Protein AF-A0A9N8MH12-F1 (afdb_monomer)

Mean predicted aligned error: 4.26 Å

InterPro domains:
  IPR001701 Glycoside hydrolase family 9 [PF00759] (3-186)
  IPR008928 Six-hairpin glycosidase superfamily [SSF48208] (3-185)
  IPR012341 Six-hairpin glycosidase-like superfamily [G3DSA:1.50.10.10] (1-191)

Nearest PDB structures (foldseek):
  6gdt-assembly3_E  TM=6.201E-01  e=1.324E-02  Vibrio cholerae O1 biovar El Tor str. N16961
  6gdt-assembly2_B-3  TM=6.213E-01  e=1.739E-02  Vibrio cholerae O1 biovar El Tor str. N16961
  6wq1-assembly3_C  TM=5.769E-01  e=1.892E+00  Homo sapiens
  8d0v-assembly2_B  TM=5.381E-01  e=5.632E+00  Homo sapiens

Radius of gyration: 18.8 Å; Cα contacts (8 Å, |Δi|>4): 277; chains: 1; bounding box: 52×43×50 Å

Structure (mmCIF, N/CA/C/O backbone):
data_AF-A0A9N8MH12-F1
#
_entry.id   AF-A0A9N8MH12-F1
#
loop_
_atom_site.group_PDB
_atom_site.id
_atom_site.type_symbol
_atom_site.label_atom_id
_atom_site.label_alt_id
_atom_site.label_comp_id
_atom_site.label_asym_id
_atom_site.label_entity_id
_atom_site.label_seq_id
_atom_site.pdbx_PDB_ins_code
_atom_site.Cartn_x
_atom_site.Cartn_y
_atom_site.Cartn_z
_atom_site.occupancy
_atom_site.B_iso_or_equiv
_atom_site.auth_seq_id
_atom_site.auth_comp_id
_atom_site.auth_asym_id
_atom_site.auth_atom_id
_atom_site.pdbx_PDB_model_num
ATOM 1 N N . ASP A 1 1 ? 25.457 -9.147 6.948 1.00 51.41 1 ASP A N 1
ATOM 2 C CA . ASP A 1 1 ? 24.097 -8.916 7.469 1.00 51.41 1 ASP A CA 1
ATOM 3 C C . ASP A 1 1 ? 23.397 -7.667 6.914 1.00 51.41 1 ASP A C 1
ATOM 5 O O . ASP A 1 1 ? 22.413 -7.233 7.496 1.00 51.41 1 ASP A O 1
ATOM 9 N N . ASP A 1 2 ? 23.780 -7.147 5.736 1.00 69.69 2 ASP A N 1
ATOM 10 C CA . ASP A 1 2 ? 23.282 -5.841 5.244 1.00 69.69 2 ASP A CA 1
ATOM 11 C C . ASP A 1 2 ? 22.141 -5.910 4.206 1.00 69.69 2 ASP A C 1
ATOM 13 O O . ASP A 1 2 ? 21.746 -4.887 3.653 1.00 69.69 2 ASP A O 1
ATOM 17 N N . SER A 1 3 ? 21.600 -7.093 3.894 1.00 81.50 3 SER A N 1
ATOM 18 C CA . SER A 1 3 ? 20.608 -7.230 2.809 1.00 81.50 3 SER A CA 1
ATOM 19 C C . SER A 1 3 ? 19.179 -6.845 3.214 1.00 81.50 3 SER A C 1
ATOM 21 O O . SER A 1 3 ? 18.425 -6.367 2.371 1.00 81.50 3 SER A O 1
ATOM 23 N N . TYR A 1 4 ? 18.811 -7.042 4.487 1.00 86.00 4 TYR A N 1
ATOM 24 C CA . TYR A 1 4 ? 17.469 -6.758 5.019 1.00 86.00 4 TYR A CA 1
ATOM 25 C C . TYR A 1 4 ? 17.526 -6.079 6.410 1.00 86.00 4 TYR A C 1
ATOM 27 O O . TYR A 1 4 ? 17.078 -6.662 7.400 1.00 86.00 4 TYR A O 1
ATOM 35 N N . PRO A 1 5 ? 18.093 -4.860 6.523 1.00 87.12 5 PRO A N 1
ATOM 36 C CA . PRO A 1 5 ? 18.153 -4.114 7.787 1.00 87.12 5 PRO A CA 1
ATOM 37 C C . PRO A 1 5 ? 16.777 -3.697 8.353 1.00 87.12 5 PRO A C 1
ATOM 39 O O . PRO A 1 5 ? 15.997 -3.009 7.708 1.00 87.12 5 PRO A O 1
ATOM 42 N N . SER A 1 6 ? 16.489 -4.021 9.612 1.00 88.62 6 SER A N 1
ATOM 43 C CA . SER A 1 6 ? 15.242 -3.588 10.266 1.00 88.62 6 SER A CA 1
ATOM 44 C C . SER A 1 6 ? 15.322 -2.130 10.733 1.00 88.62 6 SER A C 1
ATOM 46 O O . SER A 1 6 ? 16.250 -1.787 11.465 1.00 88.62 6 SER A O 1
ATOM 48 N N . SER A 1 7 ? 14.333 -1.293 10.394 1.00 86.31 7 SER A N 1
ATOM 49 C CA . SER A 1 7 ? 14.282 0.105 10.874 1.00 86.31 7 SER A CA 1
ATOM 50 C C . SER A 1 7 ? 13.553 0.279 12.213 1.00 86.31 7 SER A C 1
ATOM 52 O O . SER A 1 7 ? 13.982 1.066 13.054 1.00 86.31 7 SER A O 1
ATOM 54 N N . ASP A 1 8 ? 12.477 -0.475 12.441 1.00 90.56 8 ASP A N 1
ATOM 55 C CA . ASP A 1 8 ? 11.686 -0.494 13.683 1.00 90.56 8 ASP A CA 1
ATOM 56 C C . ASP A 1 8 ? 10.998 -1.863 13.830 1.00 90.56 8 ASP A C 1
ATOM 58 O O . ASP A 1 8 ? 10.922 -2.621 12.869 1.00 90.56 8 ASP A O 1
ATOM 62 N N . TRP A 1 9 ? 10.505 -2.222 15.012 1.00 93.00 9 TRP A N 1
ATOM 63 C CA . TRP A 1 9 ? 9.748 -3.464 15.235 1.00 93.00 9 TRP A CA 1
ATOM 64 C C . TRP A 1 9 ? 8.255 -3.220 15.486 1.00 93.00 9 TRP A C 1
ATOM 66 O O . TRP A 1 9 ? 7.445 -4.137 15.323 1.00 93.00 9 TRP A O 1
ATOM 76 N N . ARG A 1 10 ? 7.872 -2.000 15.882 1.00 95.06 10 ARG A N 1
ATOM 77 C CA . ARG A 1 10 ? 6.511 -1.688 16.349 1.00 95.06 10 ARG A CA 1
ATOM 78 C C . ARG A 1 10 ? 5.456 -1.887 15.270 1.00 95.06 10 ARG A C 1
ATOM 80 O O . ARG A 1 10 ? 4.398 -2.454 15.539 1.00 95.06 10 ARG A O 1
ATOM 87 N N . ASP A 1 11 ? 5.757 -1.500 14.033 1.00 94.88 11 ASP A N 1
ATOM 88 C CA . ASP A 1 11 ? 4.854 -1.697 12.900 1.00 94.88 11 ASP A CA 1
ATOM 89 C C . ASP A 1 11 ? 4.652 -3.184 12.573 1.00 94.88 11 ASP A C 1
ATOM 91 O O . ASP A 1 11 ? 3.551 -3.573 12.188 1.00 94.88 11 ASP A O 1
ATOM 95 N N . LYS A 1 12 ? 5.655 -4.044 12.806 1.00 95.50 12 LYS A N 1
ATOM 96 C CA . LYS A 1 12 ? 5.514 -5.502 12.648 1.00 95.50 12 LYS A CA 1
ATOM 97 C C . LYS A 1 12 ? 4.584 -6.088 13.702 1.00 95.50 12 LYS A C 1
ATOM 99 O O . LYS A 1 12 ? 3.741 -6.918 13.361 1.00 95.50 12 LYS A O 1
ATOM 104 N N . LEU A 1 13 ? 4.700 -5.644 14.956 1.00 96.75 13 LEU A N 1
ATOM 105 C CA . LEU A 1 13 ? 3.811 -6.103 16.024 1.00 96.75 13 LEU A CA 1
ATOM 106 C C . LEU A 1 13 ? 2.365 -5.650 15.777 1.00 96.75 13 LEU A C 1
ATOM 108 O O . LEU A 1 13 ? 1.448 -6.467 15.854 1.00 96.75 13 LEU A O 1
ATOM 112 N N . ALA A 1 14 ? 2.162 -4.384 15.406 1.00 97.56 14 ALA A N 1
ATOM 113 C CA . ALA A 1 14 ? 0.845 -3.860 15.048 1.00 97.56 14 ALA A CA 1
ATOM 114 C C . ALA A 1 14 ? 0.254 -4.568 13.813 1.00 97.56 14 ALA A C 1
ATOM 116 O O . ALA A 1 14 ? -0.928 -4.907 13.804 1.00 97.56 14 ALA A O 1
ATOM 117 N N . TYR A 1 15 ? 1.069 -4.856 12.794 1.00 97.88 15 TYR A N 1
ATOM 118 C CA . TYR A 1 15 ? 0.650 -5.605 11.607 1.00 97.88 15 TYR A CA 1
ATOM 119 C C . TYR A 1 15 ? 0.226 -7.042 11.939 1.00 97.88 15 TYR A C 1
ATOM 121 O O . TYR A 1 15 ? -0.836 -7.486 11.501 1.00 97.88 15 TYR A O 1
ATOM 129 N N . ALA A 1 16 ? 1.012 -7.759 12.749 1.00 98.12 16 ALA A N 1
ATOM 130 C CA . ALA A 1 16 ? 0.666 -9.105 13.201 1.00 98.12 16 ALA A CA 1
ATOM 131 C C . ALA A 1 16 ? -0.624 -9.107 14.039 1.00 98.12 16 ALA A C 1
ATOM 133 O O . ALA A 1 16 ? -1.507 -9.934 13.811 1.00 98.12 16 ALA A O 1
ATOM 134 N N . GLY A 1 17 ? -0.770 -8.141 14.951 1.00 98.44 17 GLY A N 1
ATOM 135 C CA . GLY A 1 17 ? -1.991 -7.949 15.732 1.00 98.44 17 GLY A CA 1
ATOM 136 C C . GLY A 1 17 ? -3.215 -7.665 14.858 1.00 98.44 17 GLY A C 1
ATOM 137 O O . GLY A 1 17 ? -4.268 -8.270 15.056 1.00 98.44 17 GLY A O 1
ATOM 138 N N . ALA A 1 18 ? -3.080 -6.817 13.833 1.00 98.62 18 ALA A N 1
ATOM 139 C CA . ALA A 1 18 ? -4.168 -6.506 12.906 1.00 98.62 18 ALA A CA 1
ATOM 140 C C . ALA A 1 18 ? -4.593 -7.728 12.079 1.00 98.62 18 ALA A C 1
ATOM 142 O O . ALA A 1 18 ? -5.790 -7.969 11.925 1.00 98.62 18 ALA A O 1
ATOM 143 N N . MET A 1 19 ? -3.635 -8.536 11.612 1.00 98.62 19 MET A N 1
ATOM 144 C CA . MET A 1 19 ? -3.916 -9.812 10.943 1.00 98.62 19 MET A CA 1
ATOM 145 C C . MET A 1 19 ? -4.663 -10.787 11.858 1.00 98.62 19 MET A C 1
ATOM 147 O O . MET A 1 19 ? -5.664 -11.368 11.443 1.00 98.62 19 MET A O 1
ATOM 151 N N . LEU A 1 20 ? -4.211 -10.949 13.106 1.00 98.62 20 LEU A N 1
ATOM 152 C CA . LEU A 1 20 ? -4.877 -11.826 14.073 1.00 98.62 20 LEU A CA 1
ATOM 153 C C . LEU A 1 20 ? -6.276 -11.315 14.420 1.00 98.62 20 LEU A C 1
ATOM 155 O O . LEU A 1 20 ? -7.217 -12.096 14.405 1.00 98.62 20 LEU A O 1
ATOM 159 N N . THR A 1 21 ? -6.431 -10.011 14.650 1.00 98.75 21 THR A N 1
ATOM 160 C CA . THR A 1 21 ? -7.731 -9.379 14.918 1.00 98.75 21 THR A CA 1
ATOM 161 C C . THR A 1 21 ? -8.711 -9.632 13.773 1.00 98.75 21 THR A C 1
ATOM 163 O O . THR A 1 21 ? -9.848 -10.034 14.014 1.00 98.75 21 THR A O 1
ATOM 166 N N . LEU A 1 22 ? -8.266 -9.456 12.522 1.00 98.62 22 LEU A N 1
ATOM 167 C CA . LEU A 1 22 ? -9.067 -9.758 11.336 1.00 98.62 22 LEU A CA 1
ATOM 168 C C . LEU A 1 22 ? -9.424 -11.248 11.249 1.00 98.62 22 LEU A C 1
ATOM 170 O O . LEU A 1 22 ? -10.556 -11.583 10.910 1.00 98.62 22 LEU A O 1
ATOM 174 N N . ALA A 1 23 ? -8.485 -12.142 11.554 1.00 98.62 23 ALA A N 1
ATOM 175 C CA . ALA A 1 23 ? -8.690 -13.580 11.423 1.00 98.62 23 ALA A CA 1
ATOM 176 C C . ALA A 1 23 ? -9.592 -14.173 12.518 1.00 98.62 23 ALA A C 1
ATOM 178 O O . ALA A 1 23 ? -10.376 -15.075 12.229 1.00 98.62 23 ALA A O 1
ATOM 179 N N . THR A 1 24 ? -9.474 -13.706 13.764 1.00 98.31 24 THR A N 1
ATOM 180 C CA . THR A 1 24 ? -10.091 -14.368 14.926 1.00 98.31 24 THR A CA 1
ATOM 181 C C . THR A 1 24 ? -11.301 -13.638 15.490 1.00 98.31 24 THR A C 1
ATOM 183 O O . THR A 1 24 ? -12.144 -14.281 16.111 1.00 98.31 24 THR A O 1
ATOM 186 N N . GLY A 1 25 ? -11.390 -12.315 15.326 1.00 98.12 25 GLY A N 1
ATOM 187 C CA . GLY A 1 25 ? -12.406 -11.516 16.012 1.00 98.12 25 GLY A CA 1
ATOM 188 C C . GLY A 1 25 ? -12.257 -11.505 17.543 1.00 98.12 25 GLY A C 1
ATOM 189 O O . GLY A 1 25 ? -13.226 -11.230 18.248 1.00 98.12 25 GLY A O 1
ATOM 190 N N . ASP A 1 26 ? -11.074 -11.832 18.079 1.00 98.44 26 ASP A N 1
ATOM 191 C CA . ASP A 1 26 ? -10.807 -11.864 19.523 1.00 98.44 26 ASP A CA 1
ATOM 192 C C . ASP A 1 26 ? -10.628 -10.443 20.089 1.00 98.44 26 ASP A C 1
ATOM 194 O O . ASP A 1 26 ? -9.748 -9.689 19.668 1.00 98.44 26 ASP A O 1
ATOM 198 N N . GLY A 1 27 ? -11.448 -10.076 21.080 1.00 98.31 27 GLY A N 1
ATOM 199 C CA . GLY A 1 27 ? -11.434 -8.742 21.687 1.00 98.31 27 GLY A CA 1
ATOM 200 C C . GLY A 1 27 ? -10.190 -8.415 22.519 1.00 98.31 27 GLY A C 1
ATOM 201 O O . GLY A 1 27 ? -9.804 -7.248 22.603 1.00 98.31 27 GLY A O 1
ATOM 202 N N . VAL A 1 28 ? -9.524 -9.410 23.110 1.00 98.25 28 VAL A N 1
ATOM 203 C CA . VAL A 1 28 ? -8.252 -9.211 23.823 1.00 98.25 28 VAL A CA 1
ATOM 204 C C . VAL A 1 28 ? -7.154 -8.878 22.818 1.00 98.25 28 VAL A C 1
ATOM 206 O O . VAL A 1 28 ? -6.425 -7.901 23.007 1.00 98.25 28 VAL A O 1
ATOM 209 N N . VAL A 1 29 ? -7.085 -9.635 21.720 1.00 98.38 29 VAL A N 1
ATOM 210 C CA . VAL A 1 29 ? -6.133 -9.384 20.626 1.00 98.38 29 VAL A CA 1
ATOM 211 C C . VAL A 1 29 ? -6.400 -8.028 19.973 1.00 98.38 29 VAL A C 1
ATOM 213 O O . VAL A 1 29 ? -5.462 -7.263 19.738 1.00 98.38 29 VAL A O 1
ATOM 216 N N . ALA A 1 30 ? -7.669 -7.686 19.741 1.00 98.50 30 ALA A N 1
ATOM 217 C CA . ALA A 1 30 ? -8.063 -6.392 19.195 1.00 98.50 30 ALA A CA 1
ATOM 218 C C . ALA A 1 30 ? -7.593 -5.234 20.089 1.00 98.50 30 ALA A C 1
ATOM 220 O O . ALA A 1 30 ? -6.954 -4.300 19.607 1.00 98.50 30 ALA A O 1
ATOM 221 N N . ASN A 1 31 ? -7.828 -5.318 21.403 1.00 98.31 31 ASN A N 1
ATOM 222 C CA . ASN A 1 31 ? -7.408 -4.286 22.353 1.00 98.31 31 ASN A CA 1
ATOM 223 C C . ASN A 1 31 ? -5.886 -4.102 22.388 1.00 98.31 31 ASN A C 1
ATOM 225 O O . ASN A 1 31 ? -5.405 -2.969 22.377 1.00 98.31 31 ASN A O 1
ATOM 229 N N . GLN A 1 32 ? -5.121 -5.197 22.383 1.00 97.75 32 GLN A N 1
ATOM 230 C CA . GLN A 1 32 ? -3.659 -5.131 22.297 1.00 97.75 32 GLN A CA 1
ATOM 231 C C . GLN A 1 32 ? -3.209 -4.499 20.977 1.00 97.75 32 GLN A C 1
ATOM 233 O O . GLN A 1 32 ? -2.336 -3.636 20.965 1.00 97.75 32 GLN A O 1
ATOM 238 N N . THR A 1 33 ? -3.847 -4.873 19.868 1.00 98.31 33 THR A N 1
ATOM 239 C CA . THR A 1 33 ? -3.553 -4.318 18.543 1.00 98.31 33 THR A CA 1
ATOM 240 C C . THR A 1 33 ? -3.793 -2.812 18.496 1.00 98.31 33 THR A C 1
ATOM 242 O O . THR A 1 33 ? -2.969 -2.089 17.942 1.00 98.31 33 THR A O 1
ATOM 245 N N . LEU A 1 34 ? -4.869 -2.311 19.112 1.00 98.00 34 LEU A N 1
ATOM 246 C CA . LEU A 1 34 ? -5.156 -0.875 19.175 1.00 98.00 34 LEU A CA 1
ATOM 247 C C . LEU A 1 34 ? -4.106 -0.091 19.973 1.00 98.00 34 LEU A C 1
ATOM 249 O O . LEU A 1 34 ? -3.794 1.037 19.597 1.00 98.00 34 LEU A O 1
ATOM 253 N N . GLN A 1 35 ? -3.532 -0.680 21.029 1.00 96.56 35 GLN A N 1
ATOM 254 C CA . GLN A 1 35 ? -2.411 -0.072 21.757 1.00 96.56 35 GLN A CA 1
ATOM 255 C C . GLN A 1 35 ? -1.187 0.063 20.844 1.00 96.56 35 GLN A C 1
ATOM 257 O O . GLN A 1 35 ? -0.651 1.154 20.691 1.00 96.56 35 GLN A O 1
ATOM 262 N N . GLN A 1 36 ? -0.820 -1.012 20.139 1.00 96.56 36 GLN A N 1
ATOM 263 C CA . GLN A 1 36 ? 0.312 -0.978 19.206 1.00 96.56 36 GLN A CA 1
ATOM 264 C C . GLN A 1 36 ? 0.070 -0.028 18.027 1.00 96.56 36 GLN A C 1
ATOM 266 O O . GLN A 1 36 ? 0.983 0.657 17.579 1.00 96.56 36 GLN A O 1
ATOM 271 N N . TYR A 1 37 ? -1.169 0.048 17.535 1.00 97.00 37 TYR A N 1
ATOM 272 C CA . TYR A 1 37 ? -1.559 0.980 16.480 1.00 97.00 37 TYR A CA 1
ATOM 273 C C . TYR A 1 37 ? -1.407 2.444 16.914 1.00 97.00 37 TYR A C 1
ATOM 275 O O . TYR A 1 37 ? -0.981 3.285 16.122 1.00 97.00 37 TYR A O 1
ATOM 283 N N . ALA A 1 38 ? -1.730 2.756 18.173 1.00 95.25 38 ALA A N 1
ATOM 284 C CA . ALA A 1 38 ? -1.535 4.091 18.732 1.00 95.25 38 ALA A CA 1
ATOM 285 C C . ALA A 1 38 ? -0.044 4.464 18.845 1.00 95.25 38 ALA A C 1
ATOM 287 O O . ALA A 1 38 ? 0.304 5.630 18.655 1.00 95.25 38 ALA A O 1
ATOM 288 N N . ASP A 1 39 ? 0.829 3.480 19.070 1.00 93.19 39 ASP A N 1
ATOM 289 C CA . ASP A 1 39 ? 2.268 3.686 19.269 1.00 93.19 39 ASP A CA 1
ATOM 290 C C . ASP A 1 39 ? 3.054 3.959 17.967 1.00 93.19 39 ASP A C 1
ATOM 292 O O . ASP A 1 39 ? 4.184 4.447 18.024 1.00 93.19 39 ASP A O 1
ATOM 296 N N . ILE A 1 40 ? 2.479 3.697 16.782 1.00 92.44 40 ILE A N 1
ATOM 297 C CA . ILE A 1 40 ? 3.179 3.794 15.478 1.00 92.44 40 ILE A CA 1
ATOM 298 C C . ILE A 1 40 ? 2.896 5.072 14.665 1.00 92.44 40 ILE A C 1
ATOM 300 O O . ILE A 1 40 ? 3.198 5.121 13.473 1.00 92.44 40 ILE A O 1
ATOM 304 N N . SER A 1 41 ? 2.360 6.128 15.291 1.00 90.69 41 SER A N 1
ATOM 305 C CA . SER A 1 41 ? 2.176 7.466 14.683 1.00 90.69 41 SER A CA 1
ATOM 306 C C . SER A 1 41 ? 1.507 7.455 13.295 1.00 90.69 41 SER A C 1
ATOM 308 O O . SER A 1 41 ? 2.018 8.011 12.324 1.00 90.69 41 SER A O 1
ATOM 310 N N . MET A 1 42 ? 0.344 6.805 13.196 1.00 94.69 42 MET A N 1
ATOM 311 C CA . MET A 1 42 ? -0.462 6.775 11.970 1.00 94.69 42 MET A CA 1
ATOM 312 C C . MET A 1 42 ? -1.218 8.098 11.732 1.00 94.69 42 MET A C 1
ATOM 314 O O . MET A 1 42 ? -1.716 8.682 12.702 1.00 94.69 42 MET A O 1
ATOM 318 N N . PRO A 1 43 ? -1.386 8.533 10.466 1.00 93.75 43 PRO A N 1
ATOM 319 C CA . PRO A 1 43 ? -0.920 7.876 9.241 1.00 93.75 43 PRO A CA 1
ATOM 320 C C . PRO A 1 43 ? 0.548 8.185 8.909 1.00 93.75 43 PRO A C 1
ATOM 322 O O . PRO A 1 43 ? 0.987 9.331 8.971 1.00 93.75 43 PRO A O 1
ATOM 325 N N . GLN A 1 44 ? 1.294 7.177 8.448 1.00 92.12 44 GLN A N 1
ATOM 326 C CA . GLN A 1 44 ? 2.662 7.364 7.950 1.00 92.12 44 GLN A CA 1
ATOM 327 C C . GLN A 1 44 ? 2.670 7.709 6.452 1.00 92.12 44 GLN A C 1
ATOM 329 O O . GLN A 1 44 ? 2.945 6.869 5.591 1.00 92.12 44 GLN A O 1
ATOM 334 N N . ILE A 1 45 ? 2.306 8.952 6.128 1.00 92.31 45 ILE A N 1
ATOM 335 C CA . ILE A 1 45 ? 2.211 9.444 4.744 1.00 92.31 45 ILE A CA 1
ATOM 336 C C . ILE A 1 45 ? 3.568 9.322 4.034 1.00 92.31 45 ILE A C 1
ATOM 338 O O . ILE A 1 45 ? 4.599 9.735 4.556 1.00 92.31 45 ILE A O 1
ATOM 342 N N . GLY A 1 46 ? 3.561 8.776 2.814 1.00 90.19 46 GLY A N 1
ATOM 343 C CA . GLY A 1 46 ? 4.759 8.645 1.980 1.00 90.19 46 GLY A CA 1
ATOM 344 C C . GLY A 1 46 ? 5.614 7.405 2.260 1.00 90.19 46 GLY A C 1
ATOM 345 O O . GLY A 1 46 ? 6.493 7.102 1.454 1.00 90.19 46 GLY A O 1
ATOM 346 N N . THR A 1 47 ? 5.334 6.644 3.322 1.00 93.31 47 THR A N 1
ATOM 347 C CA . THR A 1 47 ? 5.995 5.357 3.583 1.00 93.31 47 THR A CA 1
ATOM 348 C C . THR A 1 47 ? 5.700 4.364 2.457 1.00 93.31 47 THR A C 1
ATOM 350 O O . THR A 1 47 ? 4.543 4.178 2.073 1.00 93.31 47 THR A O 1
ATOM 353 N N . ALA A 1 48 ? 6.737 3.715 1.923 1.00 94.56 48 ALA A N 1
ATOM 354 C CA . ALA A 1 48 ? 6.583 2.613 0.980 1.00 94.56 48 ALA A CA 1
ATOM 355 C C . ALA A 1 48 ? 6.251 1.330 1.749 1.00 94.56 48 ALA A C 1
ATOM 357 O O . ALA A 1 48 ? 7.040 0.903 2.588 1.00 94.56 48 ALA A O 1
ATOM 358 N N . LEU A 1 49 ? 5.121 0.686 1.442 1.00 95.31 49 LEU A N 1
ATOM 359 C CA . LEU A 1 49 ? 4.874 -0.674 1.923 1.00 95.31 49 LEU A CA 1
ATOM 360 C C . LEU A 1 49 ? 5.934 -1.600 1.318 1.00 95.31 49 LEU A C 1
ATOM 362 O O . LEU A 1 49 ? 6.021 -1.711 0.093 1.00 95.31 49 LEU A O 1
ATOM 366 N N . ASN A 1 50 ? 6.738 -2.245 2.158 1.00 93.38 50 ASN A N 1
ATOM 367 C CA . ASN A 1 50 ? 7.801 -3.151 1.729 1.00 93.38 50 ASN A CA 1
ATOM 368 C C . ASN A 1 50 ? 8.088 -4.217 2.809 1.00 93.38 50 ASN A C 1
ATOM 370 O O . ASN A 1 50 ? 7.252 -4.494 3.670 1.00 93.38 50 ASN A O 1
ATOM 374 N N . TRP A 1 51 ? 9.237 -4.890 2.717 1.00 92.06 51 TRP A N 1
ATOM 375 C CA . TRP A 1 51 ? 9.615 -5.952 3.652 1.00 92.06 51 TRP A CA 1
ATOM 376 C C . TRP A 1 51 ? 9.851 -5.432 5.077 1.00 92.06 51 TRP A C 1
ATOM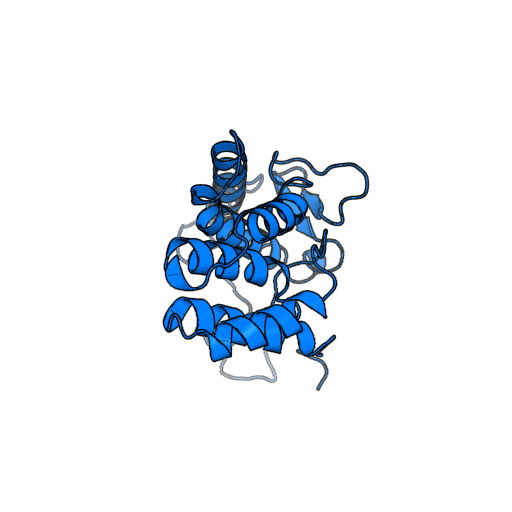 378 O O . TRP A 1 51 ? 9.500 -6.138 6.027 1.00 92.06 51 TRP A O 1
ATOM 388 N N . ASP A 1 52 ? 10.376 -4.211 5.202 1.00 92.25 52 ASP A N 1
ATOM 389 C CA . ASP A 1 52 ? 10.649 -3.523 6.458 1.00 92.25 52 ASP A CA 1
ATOM 390 C C . ASP A 1 52 ? 9.408 -2.760 6.933 1.00 92.25 52 ASP A C 1
ATOM 392 O O . ASP A 1 52 ? 8.853 -3.107 7.959 1.00 92.25 52 ASP A O 1
ATOM 396 N N . ALA A 1 53 ? 8.887 -1.788 6.190 1.00 93.69 53 ALA A N 1
ATOM 397 C CA . ALA A 1 53 ? 7.776 -0.955 6.647 1.00 93.69 53 ALA A CA 1
ATOM 398 C C . ALA A 1 53 ? 6.397 -1.535 6.279 1.00 93.69 53 ALA A C 1
ATOM 400 O O . ALA A 1 53 ? 6.072 -1.713 5.101 1.00 93.69 53 ALA A O 1
ATOM 401 N N . ARG A 1 54 ? 5.549 -1.775 7.290 1.00 95.06 54 ARG A N 1
ATOM 402 C CA . ARG A 1 54 ? 4.196 -2.359 7.153 1.00 95.06 54 ARG A CA 1
ATOM 403 C C . ARG A 1 54 ? 3.049 -1.374 7.345 1.00 95.06 54 ARG A C 1
ATOM 405 O O . ARG A 1 54 ? 1.912 -1.719 7.026 1.00 95.06 54 ARG A O 1
ATOM 412 N N . ALA A 1 55 ? 3.338 -0.161 7.819 1.00 92.88 55 ALA A N 1
ATOM 413 C CA . ALA A 1 55 ? 2.342 0.832 8.230 1.00 92.88 55 ALA A CA 1
ATOM 414 C C . ALA A 1 55 ? 1.151 1.013 7.257 1.00 92.88 55 ALA A C 1
ATOM 416 O O . ALA A 1 55 ? 0.015 0.954 7.733 1.00 92.88 55 ALA A O 1
ATOM 417 N N . PRO A 1 56 ? 1.340 1.119 5.919 1.00 94.44 56 PRO A N 1
ATOM 418 C CA . PRO A 1 56 ? 0.219 1.316 4.990 1.00 94.44 56 PRO A CA 1
ATOM 419 C C . PRO A 1 56 ? -0.822 0.187 4.972 1.00 94.44 56 PRO A C 1
ATOM 421 O O . PRO A 1 56 ? -1.969 0.412 4.599 1.00 94.44 56 PRO A O 1
ATOM 424 N N . ALA A 1 57 ? -0.443 -1.035 5.359 1.00 97.50 57 ALA A N 1
ATOM 425 C CA . ALA A 1 57 ? -1.353 -2.178 5.364 1.00 97.50 57 ALA A CA 1
ATOM 426 C C . ALA A 1 57 ? -2.182 -2.278 6.656 1.00 97.50 57 ALA A C 1
ATOM 428 O O . ALA A 1 57 ? -3.258 -2.871 6.652 1.00 97.50 57 ALA A O 1
ATOM 429 N N . ILE A 1 58 ? -1.701 -1.711 7.767 1.00 98.25 58 ILE A N 1
ATOM 430 C CA . ILE A 1 58 ? -2.276 -1.943 9.100 1.00 98.25 58 ILE A CA 1
ATOM 431 C C . ILE A 1 58 ? -3.675 -1.330 9.207 1.00 98.25 58 ILE A C 1
ATOM 433 O O . ILE A 1 58 ? -4.610 -1.999 9.647 1.00 98.25 58 ILE A O 1
ATOM 437 N N . SER A 1 59 ? -3.850 -0.089 8.745 1.00 98.06 59 SER A N 1
ATOM 438 C CA . SER A 1 59 ? -5.158 0.574 8.732 1.00 98.06 59 SER A CA 1
ATOM 439 C C . SER A 1 59 ? -6.152 -0.132 7.800 1.00 98.06 59 SER A C 1
ATOM 441 O O . SER A 1 59 ? -7.325 -0.249 8.138 1.00 98.06 59 SER A O 1
ATOM 443 N N . VAL A 1 60 ? -5.700 -0.709 6.682 1.00 98.44 60 VAL A N 1
ATOM 444 C CA . VAL A 1 60 ? -6.565 -1.499 5.783 1.00 98.44 60 VAL A CA 1
ATOM 445 C C . VAL A 1 60 ? -7.044 -2.791 6.439 1.00 98.44 60 VAL A C 1
ATOM 447 O O . VAL A 1 60 ? -8.210 -3.162 6.310 1.00 98.44 60 VAL A O 1
ATOM 450 N N . LEU A 1 61 ? -6.169 -3.485 7.166 1.00 98.69 61 LEU A N 1
ATOM 451 C CA . LEU A 1 61 ? -6.538 -4.688 7.917 1.00 98.69 61 LEU A CA 1
ATOM 452 C C . LEU A 1 61 ? -7.533 -4.373 9.034 1.00 98.69 61 LEU A C 1
ATOM 454 O O . LEU A 1 61 ? -8.512 -5.095 9.202 1.00 98.69 61 LEU A O 1
ATOM 458 N N . LEU A 1 62 ? -7.324 -3.275 9.759 1.00 98.62 62 LEU A N 1
ATOM 459 C CA . LEU A 1 62 ? -8.229 -2.857 10.827 1.00 98.62 62 LEU A CA 1
ATOM 460 C C . LEU A 1 62 ? -9.574 -2.342 10.297 1.00 98.62 62 LEU A C 1
ATOM 462 O O . LEU A 1 62 ? -10.600 -2.589 10.927 1.00 98.62 62 LEU A O 1
ATOM 466 N N . ALA A 1 63 ? -9.606 -1.708 9.120 1.00 98.50 63 ALA A N 1
ATOM 467 C CA . ALA A 1 63 ? -10.855 -1.374 8.436 1.00 98.50 63 ALA A CA 1
ATOM 468 C C . ALA A 1 63 ? -11.643 -2.641 8.051 1.00 98.50 63 ALA A C 1
ATOM 470 O O . ALA A 1 63 ? -12.838 -2.729 8.334 1.00 98.50 63 ALA A O 1
ATOM 471 N N . GLN A 1 64 ? -10.969 -3.653 7.488 1.00 98.62 64 GLN A N 1
ATOM 472 C CA . GLN A 1 64 ? -11.581 -4.957 7.208 1.00 98.62 64 GLN A CA 1
ATOM 473 C C . GLN A 1 64 ? -12.102 -5.620 8.489 1.00 98.62 64 GLN A C 1
ATOM 475 O O . GLN A 1 64 ? -13.236 -6.091 8.513 1.00 98.62 64 GLN A O 1
ATOM 480 N N . ALA A 1 65 ? -11.311 -5.613 9.566 1.00 98.69 65 ALA A N 1
ATOM 481 C CA . ALA A 1 65 ? -11.698 -6.215 10.838 1.00 98.69 65 ALA A CA 1
ATOM 482 C C . ALA A 1 65 ? -12.905 -5.504 11.463 1.00 98.69 65 ALA A C 1
ATOM 484 O O . ALA A 1 65 ? -13.790 -6.168 11.992 1.00 98.69 65 ALA A O 1
ATOM 485 N N . ALA A 1 66 ? -12.979 -4.174 11.364 1.00 98.50 66 ALA A N 1
ATOM 486 C CA . ALA A 1 66 ? -14.109 -3.400 11.874 1.00 98.50 66 ALA A CA 1
ATOM 487 C C . ALA A 1 66 ? -15.425 -3.734 11.158 1.00 98.50 66 ALA A C 1
ATOM 489 O O . ALA A 1 66 ? -16.481 -3.741 11.787 1.00 98.50 66 ALA A O 1
ATOM 490 N N . VAL A 1 67 ? -15.361 -4.034 9.857 1.00 98.06 67 VAL A N 1
ATOM 491 C CA . VAL A 1 67 ? -16.528 -4.470 9.078 1.00 98.06 67 VAL A CA 1
ATOM 492 C C . VAL A 1 67 ? -16.867 -5.938 9.340 1.00 98.06 67 VAL A C 1
ATOM 494 O O . VAL A 1 67 ? -18.042 -6.272 9.473 1.00 98.06 67 VAL A O 1
ATOM 497 N N . LEU A 1 68 ? -15.861 -6.814 9.423 1.00 98.31 68 LEU A N 1
ATOM 498 C CA . LEU A 1 68 ? -16.063 -8.254 9.594 1.00 98.31 68 LEU A CA 1
ATOM 499 C C . LEU A 1 68 ? -16.520 -8.628 11.014 1.00 98.31 68 LEU A C 1
ATOM 501 O O . LEU A 1 68 ? -17.327 -9.541 11.174 1.00 98.31 68 LEU A O 1
ATOM 505 N N . HIS A 1 69 ? -16.039 -7.902 12.026 1.00 98.31 69 HIS A N 1
ATOM 506 C CA . HIS A 1 69 ? -16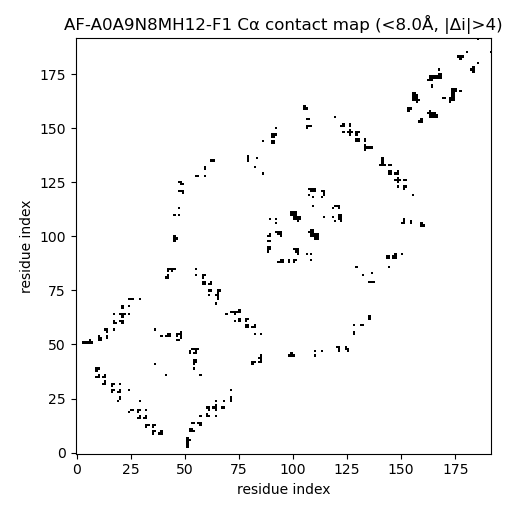.274 -8.166 13.449 1.00 98.31 69 HIS A CA 1
ATOM 507 C C . HIS A 1 69 ? -16.921 -6.953 14.139 1.00 98.31 69 HIS A C 1
ATOM 509 O O . HIS A 1 69 ? -16.295 -6.298 14.980 1.00 98.31 69 HIS A O 1
ATOM 515 N N . PRO A 1 70 ? -18.184 -6.615 13.815 1.00 97.50 70 PRO A N 1
ATOM 516 C CA . PRO A 1 70 ? -18.842 -5.409 14.329 1.00 97.50 70 PRO A CA 1
ATOM 517 C C . PRO A 1 70 ? -19.004 -5.404 15.859 1.00 97.50 70 PRO A C 1
ATOM 519 O O . PRO A 1 70 ? -19.078 -4.344 16.478 1.00 97.50 70 PRO A O 1
ATOM 522 N N . ASN A 1 71 ? -19.013 -6.581 16.491 1.00 97.56 71 ASN A N 1
ATOM 523 C CA . ASN A 1 71 ? -19.061 -6.752 17.944 1.00 97.56 71 ASN A CA 1
ATOM 524 C C . ASN A 1 71 ? -17.807 -6.232 18.668 1.00 97.56 71 ASN A C 1
ATOM 526 O O . ASN A 1 71 ? -17.868 -6.003 19.873 1.00 97.56 71 ASN A O 1
ATOM 530 N N . LEU A 1 72 ? -16.690 -6.032 17.960 1.00 98.00 72 LEU A N 1
ATOM 531 C CA . LEU A 1 72 ? -15.462 -5.491 18.544 1.00 98.00 72 LEU A CA 1
ATOM 532 C C . LEU A 1 72 ? -15.497 -3.972 18.759 1.00 98.00 72 LEU A C 1
ATOM 534 O O . LEU A 1 72 ? -14.630 -3.446 19.452 1.00 98.00 72 LEU A O 1
ATOM 538 N N . GLY A 1 73 ? -16.458 -3.249 18.170 1.00 97.62 73 GLY A N 1
ATOM 539 C CA . GLY A 1 73 ? -16.563 -1.793 18.342 1.00 97.62 73 GLY A CA 1
ATOM 540 C C . GLY A 1 73 ? -15.358 -1.011 17.800 1.00 97.62 73 GLY A C 1
ATOM 541 O O . GLY A 1 73 ? -15.037 0.069 18.295 1.00 97.62 73 GLY A O 1
ATOM 542 N N . LEU A 1 74 ? -14.668 -1.563 16.799 1.00 98.38 74 LEU A N 1
ATOM 543 C CA . LEU A 1 74 ? -13.501 -0.950 16.172 1.00 98.38 74 LEU A CA 1
ATOM 544 C C . LEU A 1 74 ? -13.870 0.356 15.441 1.00 98.38 74 LEU A C 1
ATOM 546 O O . LEU A 1 74 ? -14.905 0.455 14.782 1.00 98.38 74 LEU A O 1
ATOM 550 N N . ASN A 1 75 ? -12.996 1.363 15.518 1.00 97.75 75 ASN A N 1
ATOM 551 C CA . ASN A 1 75 ? -13.232 2.679 14.916 1.00 97.75 75 ASN A CA 1
ATOM 552 C C . ASN A 1 75 ? -12.928 2.681 13.407 1.00 97.75 75 ASN A C 1
ATOM 554 O O . ASN A 1 75 ? -11.866 3.136 12.978 1.00 97.75 75 ASN A O 1
ATOM 558 N N . LEU A 1 76 ? -13.877 2.195 12.601 1.00 98.19 76 LEU A N 1
ATOM 559 C CA . LEU A 1 76 ? -13.759 2.143 11.139 1.00 98.19 76 LEU A CA 1
ATOM 560 C C . LEU A 1 76 ? -13.362 3.500 10.531 1.00 98.19 76 LEU A C 1
ATOM 562 O O . LEU A 1 76 ? -12.437 3.554 9.723 1.00 98.19 76 LEU A O 1
ATOM 566 N N . THR A 1 77 ? -13.991 4.595 10.969 1.00 98.12 77 THR A N 1
ATOM 567 C CA . THR A 1 77 ? -13.722 5.948 10.452 1.00 98.12 77 THR A CA 1
ATOM 568 C C . THR A 1 77 ? -12.262 6.358 10.630 1.00 98.12 77 THR A C 1
ATOM 570 O O . THR A 1 77 ? -11.678 6.966 9.734 1.00 98.12 77 THR A O 1
ATOM 573 N N . ARG A 1 78 ? -11.639 6.007 11.764 1.00 97.56 78 ARG A N 1
ATOM 574 C CA . ARG A 1 78 ? -10.214 6.280 11.992 1.00 97.56 78 ARG A CA 1
ATOM 575 C C . ARG A 1 78 ? -9.340 5.542 10.978 1.00 97.56 78 ARG A C 1
ATOM 577 O O . ARG A 1 78 ? -8.462 6.154 10.378 1.00 97.56 78 ARG A O 1
ATOM 584 N N . PHE A 1 79 ? -9.591 4.254 10.763 1.00 98.38 79 PHE A N 1
ATOM 585 C CA . PHE A 1 79 ? -8.797 3.440 9.838 1.00 98.38 79 PHE A CA 1
ATOM 586 C C . PHE A 1 79 ? -8.992 3.844 8.377 1.00 98.38 79 PHE A C 1
ATOM 588 O O . PHE A 1 79 ? -8.037 3.825 7.598 1.00 98.38 79 PHE A O 1
ATOM 595 N N . GLN A 1 80 ? -10.206 4.267 8.020 1.00 98.38 80 GLN A N 1
ATOM 596 C CA . GLN A 1 80 ? -10.484 4.869 6.723 1.00 98.38 80 GLN A CA 1
ATOM 597 C C . GLN A 1 80 ? -9.683 6.161 6.545 1.00 98.38 80 GLN A C 1
ATOM 599 O O . GLN A 1 80 ? -8.913 6.277 5.597 1.00 98.38 80 GLN A O 1
ATOM 604 N N . SER A 1 81 ? -9.779 7.094 7.498 1.00 98.00 81 SER A N 1
ATOM 605 C CA . SER A 1 81 ? -9.049 8.366 7.449 1.00 98.00 81 SER A CA 1
ATOM 606 C C . SER A 1 81 ? 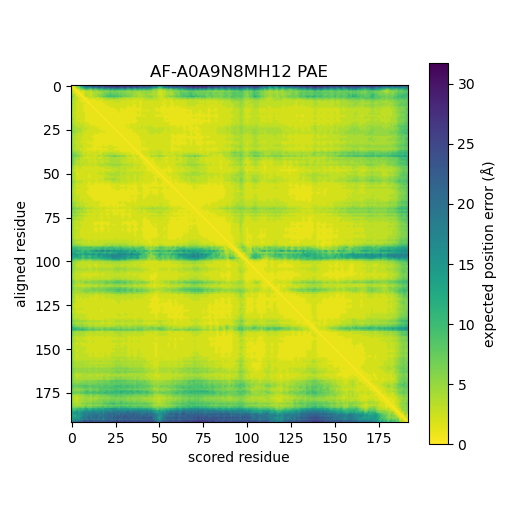-7.538 8.168 7.305 1.00 98.00 81 SER A C 1
ATOM 608 O O . SER A 1 81 ? -6.908 8.847 6.496 1.00 98.00 81 SER A O 1
ATOM 610 N N . ASP A 1 82 ? -6.952 7.238 8.061 1.00 97.88 82 ASP A N 1
ATOM 611 C CA . ASP A 1 82 ? -5.510 6.986 8.015 1.00 97.88 82 ASP A CA 1
ATOM 612 C C . ASP A 1 82 ? -5.077 6.363 6.677 1.00 97.88 82 ASP A C 1
ATOM 614 O O . ASP A 1 82 ? -4.061 6.761 6.105 1.00 97.88 82 ASP A O 1
ATOM 618 N N . THR A 1 83 ? -5.864 5.424 6.138 1.00 98.12 83 THR A N 1
ATOM 619 C CA . THR A 1 83 ? -5.568 4.814 4.832 1.00 98.12 83 THR A CA 1
ATOM 620 C C . THR A 1 83 ? -5.693 5.829 3.699 1.00 98.12 83 THR A C 1
ATOM 622 O O . THR A 1 83 ? -4.847 5.893 2.807 1.00 98.12 83 THR A O 1
ATOM 625 N N . GLU A 1 84 ? -6.739 6.651 3.726 1.00 97.56 84 GLU A N 1
ATOM 626 C CA . GLU A 1 84 ? -6.980 7.653 2.691 1.00 97.56 84 GLU A CA 1
ATOM 627 C C . GLU A 1 84 ? -5.939 8.763 2.726 1.00 97.56 84 GLU A C 1
ATOM 629 O O . GLU A 1 84 ? -5.479 9.184 1.670 1.00 97.56 84 GLU A O 1
ATOM 634 N N . ALA A 1 85 ? -5.489 9.180 3.912 1.00 96.31 85 ALA A N 1
ATOM 635 C CA . ALA A 1 85 ? -4.375 10.115 4.043 1.00 96.31 85 ALA A CA 1
ATOM 636 C C . ALA A 1 85 ? -3.083 9.582 3.397 1.00 96.31 85 ALA A C 1
ATOM 638 O O . ALA A 1 85 ? -2.280 10.368 2.892 1.00 96.31 85 ALA A O 1
ATOM 639 N N . TRP A 1 86 ? -2.889 8.258 3.380 1.00 96.69 86 TRP A N 1
ATOM 640 C CA . TRP A 1 86 ? -1.769 7.627 2.689 1.00 96.69 86 TRP A CA 1
ATOM 641 C C . TRP A 1 86 ? -1.975 7.535 1.166 1.00 96.69 86 TRP A C 1
ATOM 643 O O . TRP A 1 86 ? -1.035 7.824 0.432 1.00 96.69 86 TRP A O 1
ATOM 653 N N . LEU A 1 87 ? -3.175 7.185 0.679 1.00 97.06 87 LEU A N 1
ATOM 654 C CA . LEU A 1 87 ? -3.477 7.027 -0.759 1.00 97.06 87 LEU A CA 1
ATOM 655 C C . LEU A 1 87 ? -3.680 8.356 -1.512 1.00 97.06 87 LEU A C 1
ATOM 657 O O . LEU A 1 87 ? -3.232 8.508 -2.652 1.00 97.06 87 LEU A O 1
ATOM 661 N N . ASP A 1 88 ? -4.379 9.316 -0.905 1.00 96.12 88 ASP A N 1
ATOM 662 C CA . ASP A 1 88 ? -4.817 10.569 -1.539 1.00 96.12 88 ASP A CA 1
ATOM 663 C C . ASP A 1 88 ? -3.690 11.383 -2.202 1.00 96.12 88 ASP A C 1
ATOM 665 O O . ASP A 1 88 ? -3.935 11.947 -3.275 1.00 96.12 88 ASP A O 1
ATOM 669 N N . PRO A 1 89 ? -2.460 11.443 -1.648 1.00 95.69 89 PRO A N 1
ATOM 670 C CA . PRO A 1 89 ? -1.358 12.176 -2.261 1.00 95.69 89 PRO A CA 1
ATOM 671 C C . PRO A 1 89 ? -0.940 11.688 -3.648 1.00 95.69 89 PRO A C 1
ATOM 673 O O . PRO A 1 89 ? -0.302 12.464 -4.351 1.00 95.69 89 PRO A O 1
ATOM 676 N N . PHE A 1 90 ? -1.246 10.449 -4.050 1.00 95.69 90 PHE A N 1
ATOM 677 C CA . PHE A 1 90 ? -0.777 9.893 -5.330 1.00 95.69 90 PHE A CA 1
ATOM 678 C C . PHE A 1 90 ? -1.846 9.162 -6.149 1.00 95.69 90 PHE A C 1
ATOM 680 O O . PHE A 1 90 ? -1.678 8.987 -7.358 1.00 95.69 90 PHE A O 1
ATOM 687 N N . ALA A 1 91 ? -2.967 8.752 -5.551 1.00 95.75 91 ALA A N 1
ATOM 688 C CA . ALA A 1 91 ? -3.929 7.884 -6.229 1.00 95.75 91 ALA A CA 1
ATOM 689 C C . ALA A 1 91 ? -4.697 8.544 -7.391 1.00 95.75 91 ALA A C 1
ATOM 691 O O . ALA A 1 91 ? -5.380 7.868 -8.151 1.00 95.75 91 ALA A O 1
ATOM 692 N N . LYS A 1 92 ? -4.569 9.858 -7.602 1.00 92.62 92 LYS A N 1
ATOM 693 C CA . LYS A 1 92 ? -5.099 10.517 -8.811 1.00 92.62 92 LYS A CA 1
ATOM 694 C C . LYS A 1 92 ? -4.219 10.309 -10.052 1.00 92.62 92 LYS A C 1
ATOM 696 O O . LYS A 1 92 ? -4.473 10.929 -11.080 1.00 92.62 92 LYS A O 1
ATOM 701 N N . GLY A 1 93 ? -3.172 9.483 -9.958 1.00 82.06 93 GLY A N 1
ATOM 702 C CA . GLY A 1 93 ? -2.175 9.308 -11.021 1.00 82.06 93 GLY A CA 1
ATOM 703 C C . GLY A 1 93 ? -1.209 10.490 -11.135 1.00 82.06 93 GLY A C 1
ATOM 704 O O . GLY A 1 93 ? -0.471 10.608 -12.108 1.00 82.06 93 GLY A O 1
ATOM 705 N N . SER A 1 94 ? -1.231 11.388 -10.153 1.00 83.81 94 SER A N 1
ATOM 706 C CA . SER A 1 94 ? -0.281 12.477 -9.996 1.00 83.81 94 SER A CA 1
ATOM 707 C C . SER A 1 94 ? -0.054 12.731 -8.515 1.00 83.81 94 SER A C 1
ATOM 709 O O . SER A 1 94 ? -0.941 12.528 -7.683 1.00 83.81 94 SER A O 1
ATOM 711 N N . ALA A 1 95 ? 1.168 13.141 -8.195 1.00 84.44 95 ALA A N 1
ATOM 712 C CA . ALA A 1 95 ? 1.579 13.413 -6.836 1.00 84.44 95 ALA A CA 1
ATOM 713 C C . ALA A 1 95 ? 1.193 14.834 -6.412 1.00 84.44 95 ALA A C 1
ATOM 715 O O . ALA A 1 95 ? 1.457 15.798 -7.138 1.00 84.44 95 ALA A O 1
ATOM 716 N N . SER A 1 96 ? 0.634 14.991 -5.213 1.00 85.12 96 SER A N 1
ATOM 717 C CA . SER A 1 96 ? 0.547 16.302 -4.572 1.00 85.12 96 SER A CA 1
ATOM 718 C C . SER A 1 96 ? 1.953 16.844 -4.268 1.00 85.12 96 SER A C 1
ATOM 720 O O . SER A 1 96 ? 2.918 16.097 -4.079 1.00 85.12 96 SER A O 1
ATOM 722 N N . ARG A 1 97 ? 2.099 18.176 -4.246 1.00 70.62 97 ARG A N 1
ATOM 723 C CA . ARG A 1 97 ? 3.389 18.826 -3.968 1.00 70.62 97 ARG A CA 1
ATOM 724 C C . ARG A 1 97 ? 3.904 18.393 -2.589 1.00 70.62 97 ARG A C 1
ATOM 726 O O . ARG A 1 97 ? 3.201 18.566 -1.601 1.00 70.62 97 ARG A O 1
ATOM 733 N N . GLY A 1 98 ? 5.141 17.897 -2.536 1.00 66.69 98 GLY A N 1
ATOM 734 C CA . GLY A 1 98 ? 5.773 17.429 -1.297 1.00 66.69 98 GLY A CA 1
ATOM 735 C C . GLY A 1 98 ? 5.487 15.965 -0.942 1.00 66.69 98 GLY A C 1
ATOM 736 O O . GLY A 1 98 ? 5.953 15.508 0.094 1.00 66.69 98 GLY A O 1
ATOM 737 N N . SER A 1 99 ? 4.762 15.222 -1.788 1.00 81.88 99 SER A N 1
ATOM 738 C CA . SER A 1 99 ? 4.634 13.767 -1.657 1.00 81.88 99 SER A CA 1
ATOM 739 C C . SER A 1 99 ? 5.989 13.070 -1.840 1.00 81.88 99 SER A C 1
ATOM 741 O O . SER A 1 99 ? 6.756 13.413 -2.744 1.00 81.88 99 SER A O 1
ATOM 743 N N . SER A 1 100 ? 6.254 12.038 -1.033 1.00 88.81 100 SER A N 1
ATOM 744 C CA . SER A 1 100 ? 7.395 11.120 -1.214 1.00 88.81 100 SER A CA 1
ATOM 745 C C . SER A 1 100 ? 7.249 10.217 -2.446 1.00 88.81 100 SER A C 1
ATOM 747 O O . SER A 1 100 ? 8.180 9.495 -2.808 1.00 88.81 100 SER A O 1
ATOM 749 N N . VAL A 1 101 ? 6.079 10.251 -3.088 1.00 95.19 101 VAL A N 1
ATOM 750 C CA . VAL A 1 101 ? 5.761 9.525 -4.316 1.00 95.19 101 VAL A CA 1
ATOM 751 C C . VAL A 1 101 ? 5.763 10.512 -5.472 1.00 95.19 101 VAL A C 1
ATOM 753 O O . VAL A 1 101 ? 5.072 11.524 -5.413 1.00 95.19 101 VAL A O 1
ATOM 756 N N . SER A 1 102 ? 6.512 10.220 -6.527 1.00 95.44 102 SER A N 1
ATOM 757 C CA . SER A 1 102 ? 6.434 10.889 -7.826 1.00 95.44 102 SER A CA 1
ATOM 758 C C . SER A 1 102 ? 5.938 9.907 -8.891 1.00 95.44 102 SER A C 1
ATOM 760 O O . SER A 1 102 ? 5.565 8.779 -8.576 1.00 95.44 102 SER A O 1
ATOM 762 N N . PHE A 1 103 ? 5.891 10.329 -10.154 1.00 96.56 103 PHE A N 1
ATOM 763 C CA . PHE A 1 103 ? 5.566 9.450 -11.276 1.00 96.56 103 PHE A CA 1
ATOM 764 C C . PHE A 1 103 ? 6.630 9.584 -12.361 1.00 96.56 103 PHE A C 1
ATOM 766 O O . PHE A 1 103 ? 7.126 10.684 -12.619 1.00 96.56 103 PHE A O 1
ATOM 773 N N . THR A 1 104 ? 6.982 8.472 -13.006 1.00 96.50 104 THR A N 1
ATOM 774 C CA . THR A 1 104 ? 7.787 8.518 -14.233 1.00 96.50 104 THR A CA 1
ATOM 775 C C . THR A 1 104 ? 6.980 9.180 -15.358 1.00 96.50 104 THR A C 1
ATOM 777 O O . THR A 1 104 ? 5.747 9.194 -15.296 1.00 96.50 104 THR A O 1
ATOM 780 N N . PRO A 1 105 ? 7.620 9.667 -16.440 1.00 95.69 105 PRO A N 1
ATOM 781 C CA . PRO A 1 105 ? 6.886 10.172 -17.605 1.00 95.69 105 PRO A CA 1
ATOM 782 C C . PRO A 1 105 ? 5.908 9.150 -18.209 1.00 95.69 105 PRO A C 1
ATOM 784 O O . PRO A 1 105 ? 4.924 9.534 -18.831 1.00 95.69 105 PRO A O 1
ATOM 787 N N . GLY A 1 106 ? 6.170 7.852 -18.012 1.00 96.56 106 GLY A N 1
ATOM 788 C CA . GLY A 1 106 ? 5.304 6.753 -18.441 1.00 96.56 106 GLY A CA 1
ATOM 789 C C . GLY A 1 106 ? 4.180 6.389 -17.466 1.00 96.56 106 GLY A C 1
ATOM 790 O O . GLY A 1 106 ? 3.410 5.488 -17.777 1.00 96.56 106 GLY A O 1
ATOM 791 N N . GLY A 1 107 ? 4.080 7.041 -16.302 1.00 97.12 107 GLY A N 1
ATOM 792 C CA . GLY A 1 107 ? 2.991 6.831 -15.340 1.00 97.12 107 GLY A CA 1
ATOM 793 C C . GLY A 1 107 ? 3.234 5.768 -14.260 1.00 97.12 107 GLY A C 1
ATOM 794 O O . GLY A 1 107 ? 2.297 5.423 -13.537 1.00 97.12 107 GLY A O 1
ATOM 795 N N . LEU A 1 108 ? 4.465 5.271 -14.097 1.00 98.00 108 LEU A N 1
ATOM 796 C CA . LEU A 1 108 ? 4.816 4.405 -12.964 1.00 98.00 108 LEU A CA 1
ATOM 797 C C . LEU A 1 108 ? 4.970 5.245 -11.693 1.00 98.00 108 LEU A C 1
ATOM 799 O O . LEU A 1 108 ? 5.755 6.196 -11.684 1.00 98.00 108 LEU A O 1
ATOM 803 N N . ALA A 1 109 ? 4.268 4.871 -10.626 1.00 97.62 109 ALA A N 1
ATOM 804 C CA . ALA A 1 109 ? 4.437 5.460 -9.304 1.00 97.62 109 ALA A CA 1
ATOM 805 C C . ALA A 1 109 ? 5.841 5.166 -8.757 1.00 97.62 109 ALA A C 1
ATOM 807 O O . ALA A 1 109 ? 6.327 4.035 -8.796 1.00 97.62 109 ALA A O 1
ATOM 808 N N . TRP A 1 110 ? 6.498 6.195 -8.235 1.00 96.88 110 TRP A N 1
ATOM 809 C CA . TRP A 1 110 ? 7.910 6.172 -7.883 1.00 96.88 110 TRP A CA 1
ATOM 810 C C . TRP A 1 110 ? 8.124 6.676 -6.457 1.00 96.88 110 TRP A C 1
ATOM 812 O O . TRP A 1 110 ? 8.044 7.874 -6.191 1.00 96.88 110 TRP A O 1
ATOM 822 N N . TRP A 1 111 ? 8.423 5.769 -5.528 1.00 95.75 111 TRP A N 1
ATOM 823 C CA . TRP A 1 111 ? 8.767 6.119 -4.150 1.00 95.75 111 TRP A CA 1
ATOM 824 C C . TRP A 1 111 ? 10.231 6.535 -4.061 1.00 95.75 111 TRP A C 1
ATOM 826 O O . TRP A 1 111 ? 11.139 5.744 -4.346 1.00 95.75 111 TRP A O 1
ATOM 836 N N . GLN A 1 112 ? 10.470 7.770 -3.625 1.00 91.31 112 GLN A N 1
ATOM 837 C CA . GLN A 1 112 ? 11.819 8.275 -3.388 1.00 91.31 112 GLN A CA 1
ATOM 838 C C . GLN A 1 112 ? 12.541 7.384 -2.363 1.00 91.31 112 GLN A C 1
ATOM 840 O O . GLN A 1 112 ? 11.992 7.059 -1.315 1.00 91.31 112 GLN A O 1
ATOM 845 N N . GLY A 1 113 ? 13.758 6.948 -2.697 1.00 89.06 113 GLY A N 1
ATOM 846 C CA . GLY A 1 113 ? 14.575 6.067 -1.853 1.00 89.06 113 GLY A CA 1
ATOM 847 C C . GLY A 1 113 ? 14.314 4.561 -1.998 1.00 89.06 113 GLY A C 1
ATOM 848 O O . GLY A 1 113 ? 15.177 3.784 -1.605 1.00 89.06 113 GLY A O 1
ATOM 849 N N . TYR A 1 114 ? 13.197 4.136 -2.604 1.00 91.44 114 TYR A N 1
ATOM 850 C CA . TYR A 1 114 ? 12.854 2.708 -2.748 1.00 91.44 114 TYR A CA 1
ATOM 851 C C . TYR A 1 114 ? 12.747 2.253 -4.205 1.00 91.44 114 TYR A C 1
ATOM 853 O O . TYR A 1 114 ? 13.233 1.184 -4.573 1.00 91.44 114 TYR A O 1
ATOM 861 N N . SER A 1 115 ? 12.140 3.066 -5.071 1.00 94.81 115 SER A N 1
ATOM 862 C CA . SER A 1 115 ? 11.928 2.681 -6.469 1.00 94.81 115 SER A CA 1
ATOM 863 C C . SER A 1 115 ? 13.220 2.664 -7.299 1.00 94.81 115 SER A C 1
ATOM 865 O O . SER A 1 115 ? 13.238 2.064 -8.369 1.00 94.81 115 SER A O 1
ATOM 86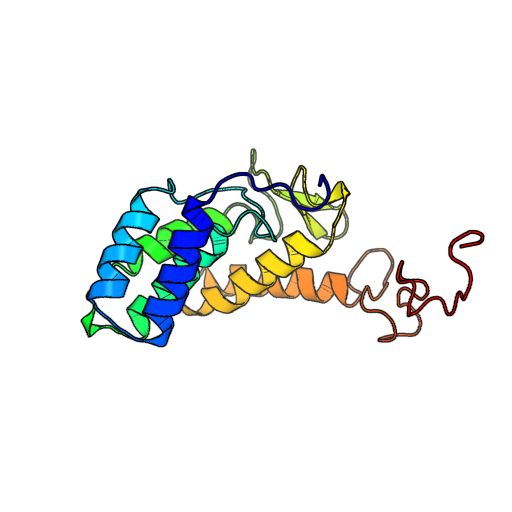7 N N . SER A 1 116 ? 14.321 3.248 -6.812 1.00 92.12 116 SER A N 1
ATOM 868 C CA . SER A 1 116 ? 15.624 3.198 -7.493 1.00 92.12 116 SER A CA 1
ATOM 869 C C . SER A 1 116 ? 16.228 1.793 -7.541 1.00 92.12 116 SER A C 1
ATOM 871 O O . SER A 1 116 ? 16.871 1.453 -8.529 1.00 92.12 116 SER A O 1
ATOM 873 N N . SER A 1 117 ? 16.018 0.977 -6.506 1.00 87.94 117 SER A N 1
ATOM 874 C CA . SER A 1 117 ? 16.510 -0.406 -6.435 1.00 87.94 117 SER A CA 1
ATOM 875 C C . SER A 1 117 ? 15.438 -1.442 -6.770 1.00 87.94 117 SER A C 1
ATOM 877 O O . SER A 1 117 ? 15.756 -2.590 -7.068 1.00 87.94 117 SER A O 1
ATOM 879 N N . SER A 1 118 ? 14.155 -1.078 -6.705 1.00 90.69 118 SER A N 1
ATOM 880 C CA . SER A 1 118 ? 13.038 -2.000 -6.942 1.00 90.69 118 SER A CA 1
ATOM 881 C C . SER A 1 118 ? 11.812 -1.261 -7.474 1.00 90.69 118 SER A C 1
ATOM 883 O O . SER A 1 118 ? 10.781 -1.200 -6.816 1.00 90.69 118 SER A O 1
ATOM 885 N N . SER A 1 119 ? 11.916 -0.686 -8.671 1.00 94.19 119 SER A N 1
ATOM 886 C CA . SER A 1 119 ? 10.928 0.243 -9.248 1.00 94.19 119 SER A CA 1
ATOM 887 C C . SER A 1 119 ? 9.473 -0.226 -9.174 1.00 94.19 119 SER A C 1
ATOM 889 O O . SER A 1 119 ? 8.612 0.536 -8.734 1.00 94.19 119 SER A O 1
ATOM 891 N N . LEU A 1 120 ? 9.204 -1.480 -9.546 1.00 96.62 120 LEU A N 1
ATOM 892 C CA . LEU A 1 120 ? 7.849 -2.036 -9.591 1.00 96.62 120 LEU A CA 1
ATOM 893 C C . LEU A 1 120 ? 7.305 -2.446 -8.216 1.00 96.62 120 LEU A C 1
ATOM 895 O O . LEU A 1 120 ? 6.092 -2.492 -8.042 1.00 96.62 120 LEU A O 1
ATOM 899 N N . ASN A 1 121 ? 8.162 -2.747 -7.235 1.00 96.31 121 ASN A N 1
ATOM 900 C CA . ASN A 1 121 ? 7.717 -3.349 -5.975 1.00 96.31 121 ASN A CA 1
ATOM 901 C C . ASN A 1 121 ? 6.851 -2.388 -5.126 1.00 96.31 121 ASN A C 1
ATOM 903 O O . ASN A 1 121 ? 5.716 -2.762 -4.826 1.00 96.31 121 ASN A O 1
ATOM 907 N N . PRO A 1 122 ? 7.272 -1.142 -4.816 1.00 96.81 122 PRO A N 1
ATOM 908 C CA . PRO A 1 122 ? 6.417 -0.189 -4.107 1.00 96.81 122 PRO A CA 1
ATOM 909 C C . PRO A 1 122 ? 5.121 0.129 -4.861 1.00 96.81 122 PRO A C 1
ATOM 911 O O . PRO A 1 122 ? 4.057 0.185 -4.247 1.00 96.81 122 PRO A O 1
ATOM 914 N N . ALA A 1 123 ? 5.191 0.280 -6.190 1.00 97.69 123 ALA A N 1
ATOM 915 C CA . ALA A 1 123 ? 4.026 0.571 -7.025 1.00 97.69 123 ALA A CA 1
ATOM 916 C C . ALA A 1 123 ? 2.986 -0.558 -6.971 1.00 97.69 123 ALA A C 1
ATOM 918 O O . ALA A 1 123 ? 1.800 -0.298 -6.765 1.00 97.69 123 ALA A O 1
ATOM 919 N N . MET A 1 124 ? 3.429 -1.813 -7.085 1.00 98.38 124 MET A N 1
ATOM 920 C CA . MET A 1 124 ? 2.548 -2.980 -7.016 1.00 98.38 124 MET A CA 1
ATOM 921 C C . MET A 1 124 ? 2.003 -3.225 -5.608 1.00 98.38 124 MET A C 1
ATOM 923 O O . MET A 1 124 ? 0.827 -3.558 -5.464 1.00 98.38 124 MET A O 1
ATOM 927 N N . ASN A 1 125 ? 2.801 -2.991 -4.563 1.00 98.06 125 ASN A N 1
ATOM 928 C CA . ASN A 1 125 ? 2.319 -3.061 -3.182 1.00 98.06 125 ASN A CA 1
ATOM 929 C C . ASN A 1 125 ? 1.234 -2.005 -2.926 1.00 98.06 125 ASN A C 1
ATOM 931 O O . ASN A 1 125 ? 0.201 -2.307 -2.330 1.00 98.06 125 ASN A O 1
ATOM 935 N N . ALA A 1 126 ? 1.422 -0.779 -3.422 1.00 97.88 126 ALA A N 1
ATOM 936 C CA . ALA A 1 126 ? 0.420 0.273 -3.312 1.00 97.88 126 ALA A CA 1
ATOM 937 C C . ALA A 1 126 ? -0.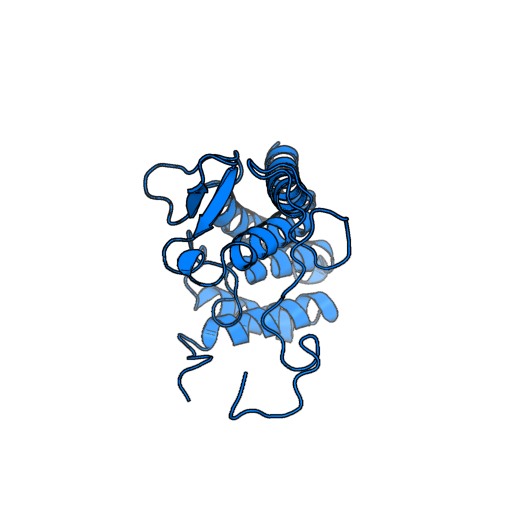841 -0.014 -4.135 1.00 97.88 126 ALA A C 1
ATOM 939 O O . ALA A 1 126 ? -1.946 0.254 -3.663 1.00 97.88 126 ALA A O 1
ATOM 940 N N . ALA A 1 127 ? -0.701 -0.595 -5.330 1.00 98.38 127 ALA A N 1
ATOM 941 C CA . ALA A 1 127 ? -1.834 -1.052 -6.127 1.00 98.38 127 ALA A CA 1
ATOM 942 C C . ALA A 1 127 ? -2.648 -2.121 -5.380 1.00 98.38 127 ALA A C 1
ATOM 944 O O . ALA A 1 127 ? -3.873 -2.032 -5.334 1.00 98.38 127 ALA A O 1
ATOM 945 N N . ALA A 1 128 ? -1.985 -3.080 -4.725 1.00 98.44 128 ALA A N 1
ATOM 946 C CA . ALA A 1 128 ? -2.651 -4.088 -3.902 1.00 98.44 128 ALA A CA 1
ATOM 947 C C . ALA A 1 128 ? -3.407 -3.462 -2.717 1.00 98.44 128 ALA A C 1
ATOM 949 O O . ALA A 1 128 ? -4.573 -3.788 -2.494 1.00 98.44 128 ALA A O 1
ATOM 950 N N . VAL A 1 129 ? -2.785 -2.517 -2.003 1.00 98.31 129 VAL A N 1
ATOM 951 C CA . VAL A 1 129 ? -3.439 -1.757 -0.922 1.00 98.31 129 VAL A CA 1
ATOM 952 C C . VAL A 1 129 ? -4.680 -1.027 -1.439 1.00 98.31 129 VAL A C 1
ATOM 954 O O . VAL A 1 129 ? -5.747 -1.141 -0.843 1.00 98.31 129 VAL A O 1
ATOM 957 N N . ALA A 1 130 ? -4.568 -0.326 -2.569 1.00 98.25 130 ALA A N 1
ATOM 958 C CA . ALA A 1 130 ? -5.677 0.403 -3.176 1.00 98.25 130 ALA A CA 1
ATOM 959 C C . ALA A 1 130 ? -6.826 -0.522 -3.621 1.00 98.25 130 ALA A C 1
ATOM 961 O O . ALA A 1 130 ? -7.988 -0.183 -3.401 1.00 98.25 130 ALA A O 1
ATOM 962 N N . LEU A 1 131 ? -6.523 -1.698 -4.188 1.00 98.25 131 LEU A N 1
ATOM 963 C CA . LEU A 1 131 ? -7.532 -2.702 -4.552 1.00 98.25 131 LEU A CA 1
ATOM 964 C C . LEU A 1 131 ? -8.293 -3.198 -3.325 1.00 98.25 131 LEU A C 1
ATOM 966 O O . LEU A 1 131 ? -9.519 -3.103 -3.296 1.00 98.25 131 LEU A O 1
ATOM 970 N N . VAL A 1 132 ? -7.570 -3.678 -2.308 1.00 97.88 132 VAL A N 1
ATOM 971 C CA . VAL A 1 132 ? -8.170 -4.226 -1.082 1.00 97.88 132 VAL A CA 1
ATOM 972 C C . VAL A 1 132 ? -8.974 -3.155 -0.344 1.00 97.88 132 VAL A C 1
ATOM 974 O O . VAL A 1 132 ? -10.084 -3.420 0.111 1.00 97.88 132 VAL A O 1
ATOM 977 N N . TYR A 1 133 ? -8.450 -1.930 -0.257 1.00 98.44 133 TYR A N 1
ATOM 978 C CA . TYR A 1 133 ? -9.107 -0.843 0.462 1.00 98.44 133 TYR A CA 1
ATOM 979 C C . TYR A 1 133 ? -10.307 -0.243 -0.282 1.00 98.44 133 TYR A C 1
ATOM 981 O O . TYR A 1 133 ? -11.190 0.318 0.359 1.00 98.44 133 TYR A O 1
ATOM 989 N N . SER A 1 134 ? -10.374 -0.339 -1.614 1.00 97.00 134 SER A N 1
ATOM 990 C CA . SER A 1 134 ? -11.373 0.383 -2.422 1.00 97.00 134 SER A CA 1
ATOM 991 C C . SER A 1 134 ? -12.828 0.203 -1.957 1.00 97.00 134 SER A C 1
ATOM 993 O O . SER A 1 134 ? -13.591 1.167 -2.000 1.00 97.00 134 SER A O 1
ATOM 995 N N . GLY A 1 135 ? -13.197 -0.981 -1.451 1.00 95.88 135 GLY A N 1
ATOM 996 C CA . GLY A 1 135 ? -14.532 -1.273 -0.909 1.00 95.88 135 GLY A CA 1
ATOM 997 C C . GLY A 1 135 ? -14.857 -0.595 0.430 1.00 95.88 135 GLY A C 1
ATOM 998 O O . GLY A 1 135 ? -16.017 -0.550 0.827 1.00 95.88 135 GLY A O 1
ATOM 999 N N . PHE A 1 136 ? -13.852 -0.043 1.107 1.00 97.19 136 PHE A N 1
ATOM 1000 C CA . PHE A 1 136 ? -13.962 0.686 2.373 1.00 97.19 136 PHE A CA 1
ATOM 1001 C C . PHE A 1 136 ? -13.789 2.197 2.191 1.00 97.19 136 PHE A C 1
ATOM 1003 O O . PHE A 1 136 ? -13.856 2.932 3.171 1.00 97.19 136 PHE A O 1
ATOM 1010 N N . ALA A 1 137 ? -13.545 2.678 0.971 1.00 96.88 137 ALA A N 1
ATOM 1011 C CA . ALA A 1 137 ? -13.273 4.086 0.722 1.00 96.88 137 ALA A CA 1
ATOM 1012 C C . ALA A 1 137 ? -14.492 4.975 1.017 1.00 96.88 137 ALA A C 1
ATOM 1014 O O . ALA A 1 137 ? -15.635 4.625 0.719 1.00 96.88 137 ALA A O 1
ATOM 1015 N N . THR A 1 138 ? -14.243 6.163 1.560 1.00 93.25 138 THR A N 1
ATOM 1016 C CA . THR A 1 138 ? -15.280 7.151 1.850 1.00 93.25 138 THR A CA 1
ATOM 1017 C C . THR A 1 138 ? -15.635 7.984 0.616 1.00 93.25 138 THR A C 1
ATOM 1019 O O . THR A 1 138 ? -14.821 8.229 -0.284 1.00 93.25 138 THR A O 1
ATOM 1022 N N . GLY A 1 139 ? -16.890 8.440 0.565 1.00 90.81 139 GLY A N 1
ATOM 1023 C CA . GLY A 1 139 ? -17.403 9.253 -0.536 1.00 90.81 139 GLY A CA 1
ATOM 1024 C C . GLY A 1 139 ? -17.215 8.574 -1.896 1.00 90.81 139 GLY A C 1
ATOM 1025 O O . GLY A 1 139 ? -17.528 7.402 -2.070 1.00 90.81 139 GLY A O 1
ATOM 1026 N N . ASN A 1 140 ? -16.677 9.316 -2.866 1.00 89.69 140 ASN A N 1
ATOM 1027 C CA . ASN A 1 140 ? -16.504 8.840 -4.245 1.00 89.69 140 ASN A CA 1
ATOM 1028 C C . ASN A 1 140 ? -15.071 8.354 -4.555 1.00 89.69 140 ASN A C 1
ATOM 1030 O O . ASN A 1 140 ? -14.706 8.215 -5.726 1.00 89.69 140 ASN A O 1
ATOM 1034 N N . LYS A 1 141 ? -14.237 8.108 -3.531 1.00 96.19 141 LYS A N 1
ATOM 1035 C CA . LYS A 1 141 ? -12.800 7.819 -3.702 1.00 96.19 141 LYS A CA 1
ATOM 1036 C C . LYS A 1 141 ? -12.495 6.412 -4.226 1.00 96.19 141 LYS A C 1
ATOM 1038 O O . LYS A 1 141 ? -11.454 6.226 -4.852 1.00 96.19 141 LYS A O 1
ATOM 1043 N N . ALA A 1 142 ? -13.408 5.450 -4.061 1.00 97.19 142 ALA A N 1
ATOM 1044 C CA . ALA A 1 142 ? -13.227 4.065 -4.515 1.00 97.19 142 ALA A CA 1
ATOM 1045 C C . ALA A 1 142 ? -12.775 3.976 -5.986 1.00 97.19 142 ALA A C 1
ATOM 1047 O O . ALA A 1 142 ? -11.795 3.309 -6.308 1.00 97.19 142 ALA A O 1
ATOM 1048 N N . SER A 1 143 ? -13.435 4.730 -6.872 1.00 97.12 143 SER A N 1
ATOM 1049 C CA . SER A 1 143 ? -13.097 4.784 -8.301 1.00 97.12 143 SER A CA 1
ATOM 1050 C C . SER A 1 143 ? -11.689 5.328 -8.573 1.00 97.12 143 SER A C 1
ATOM 1052 O O . SER A 1 143 ? -11.018 4.863 -9.493 1.00 97.12 143 SER A O 1
ATOM 1054 N N . THR A 1 144 ? -11.214 6.275 -7.757 1.00 97.50 144 THR A N 1
ATOM 1055 C CA . THR A 1 144 ? -9.866 6.854 -7.867 1.00 97.50 144 THR A CA 1
ATOM 1056 C C . THR A 1 144 ? -8.815 5.813 -7.493 1.00 97.50 144 THR A C 1
ATOM 1058 O O . THR A 1 144 ? -7.871 5.596 -8.247 1.00 97.50 144 THR A O 1
ATOM 1061 N N . TYR A 1 145 ? -9.015 5.106 -6.380 1.00 98.31 145 TYR A N 1
ATOM 1062 C CA . TYR A 1 145 ? -8.092 4.069 -5.915 1.00 98.31 145 TYR A CA 1
ATOM 1063 C C . TYR A 1 145 ? -8.035 2.868 -6.863 1.00 98.31 145 TYR A C 1
ATOM 1065 O O . TYR A 1 145 ? -6.944 2.403 -7.188 1.00 98.31 145 TYR A O 1
ATOM 1073 N N . LEU A 1 146 ? -9.183 2.425 -7.385 1.00 98.19 146 LEU A N 1
ATOM 1074 C CA . LEU A 1 146 ? -9.233 1.382 -8.413 1.00 98.19 146 LEU A CA 1
ATOM 1075 C C . LEU A 1 146 ? -8.531 1.819 -9.704 1.00 98.19 146 LEU A C 1
ATOM 1077 O O . LEU A 1 146 ? -7.751 1.054 -10.264 1.00 98.19 146 LEU A O 1
ATOM 1081 N N . SER A 1 147 ? -8.753 3.057 -10.156 1.00 97.88 147 SER A N 1
ATOM 1082 C CA . SER A 1 147 ? -8.091 3.586 -11.357 1.00 97.88 147 SER A CA 1
ATOM 1083 C C . SER A 1 147 ? -6.573 3.649 -11.186 1.00 97.88 147 SER A C 1
ATOM 1085 O O . SER A 1 147 ? -5.838 3.260 -12.094 1.00 97.88 147 SER A O 1
ATOM 1087 N N . PHE A 1 148 ? -6.093 4.077 -10.014 1.00 98.12 148 PHE A N 1
ATOM 1088 C CA . PHE A 1 148 ? -4.673 4.022 -9.680 1.00 98.12 148 PHE A CA 1
ATOM 1089 C C . PHE A 1 148 ? -4.143 2.593 -9.740 1.00 98.12 148 PHE A C 1
ATOM 1091 O O . PHE A 1 148 ? -3.188 2.339 -10.472 1.00 98.12 148 PHE A O 1
ATOM 1098 N N . ALA A 1 149 ? -4.770 1.654 -9.032 1.00 98.50 149 ALA A N 1
ATOM 1099 C CA . ALA A 1 149 ? -4.297 0.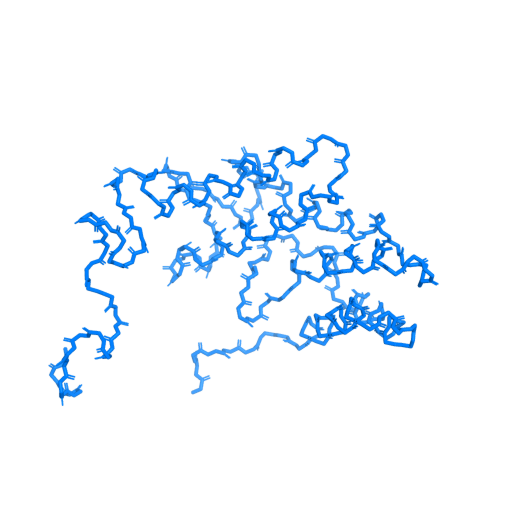278 -8.995 1.00 98.50 149 ALA A CA 1
ATOM 1100 C C . ALA A 1 149 ? -4.230 -0.351 -10.391 1.00 98.50 149 ALA A C 1
ATOM 1102 O O . ALA A 1 149 ? -3.197 -0.907 -10.767 1.00 98.50 149 ALA A O 1
ATOM 1103 N N . HIS A 1 150 ? -5.289 -0.192 -11.189 1.00 98.62 150 HIS A N 1
ATOM 1104 C CA . HIS A 1 150 ? -5.312 -0.661 -12.570 1.00 98.62 150 HIS A CA 1
ATOM 1105 C C . HIS A 1 150 ? -4.227 0.001 -13.417 1.00 98.62 150 HIS A C 1
ATOM 1107 O O . HIS A 1 150 ? -3.577 -0.692 -14.182 1.00 98.62 150 HIS A O 1
ATOM 1113 N N . SER A 1 151 ? -3.950 1.299 -13.248 1.00 98.50 151 SER A N 1
ATOM 1114 C CA . SER A 1 151 ? -2.879 1.960 -14.009 1.00 98.50 151 SER A CA 1
ATOM 1115 C C . SER A 1 151 ? -1.495 1.356 -13.749 1.00 98.50 151 SER A C 1
ATOM 1117 O O . SER A 1 151 ? -0.698 1.235 -14.676 1.00 98.50 151 SER A O 1
ATOM 1119 N N . GLN A 1 152 ? -1.211 0.946 -12.509 1.00 98.56 152 GLN A N 1
ATOM 1120 C CA . GLN A 1 152 ? 0.075 0.340 -12.156 1.00 98.56 152 GLN A CA 1
ATOM 1121 C C . GLN A 1 152 ? 0.157 -1.112 -12.644 1.00 98.56 152 GLN A C 1
ATOM 1123 O O . GLN A 1 152 ? 1.198 -1.530 -13.150 1.00 98.56 152 GLN A O 1
ATOM 1128 N N . ILE A 1 153 ? -0.953 -1.856 -12.571 1.00 98.44 153 ILE A N 1
ATOM 1129 C CA . ILE A 1 153 ? -1.061 -3.203 -13.150 1.00 98.44 153 ILE A CA 1
ATOM 1130 C C . ILE A 1 153 ? -0.886 -3.140 -14.671 1.00 98.44 153 ILE A C 1
ATOM 1132 O O . ILE A 1 153 ? -0.033 -3.834 -15.215 1.00 98.44 153 ILE A O 1
ATOM 1136 N N . ASP A 1 154 ? -1.621 -2.259 -15.349 1.00 98.38 154 ASP A N 1
ATOM 1137 C CA . ASP A 1 154 ? -1.511 -2.023 -16.788 1.00 98.38 154 ASP A CA 1
ATOM 1138 C C . ASP A 1 154 ? -0.067 -1.682 -17.179 1.00 98.38 154 ASP A C 1
ATOM 1140 O O . ASP A 1 154 ? 0.435 -2.204 -18.173 1.00 98.38 154 ASP A O 1
ATOM 1144 N N . TYR A 1 155 ? 0.624 -0.843 -16.395 1.00 98.31 155 TYR A N 1
ATOM 1145 C CA . TYR A 1 155 ? 2.029 -0.506 -16.635 1.00 98.31 155 TYR A CA 1
ATOM 1146 C C . TYR A 1 155 ? 2.915 -1.757 -16.623 1.00 98.31 155 TYR A C 1
ATOM 1148 O O . TYR A 1 155 ? 3.710 -1.948 -17.543 1.00 98.31 155 TYR A O 1
ATOM 1156 N N . VAL A 1 156 ? 2.770 -2.634 -15.620 1.00 97.31 156 VAL A N 1
ATOM 1157 C CA . VAL A 1 156 ? 3.506 -3.911 -15.543 1.00 97.31 156 VAL A CA 1
ATOM 1158 C C . VAL A 1 156 ? 3.161 -4.836 -16.714 1.00 97.31 156 VAL A C 1
ATOM 1160 O O . 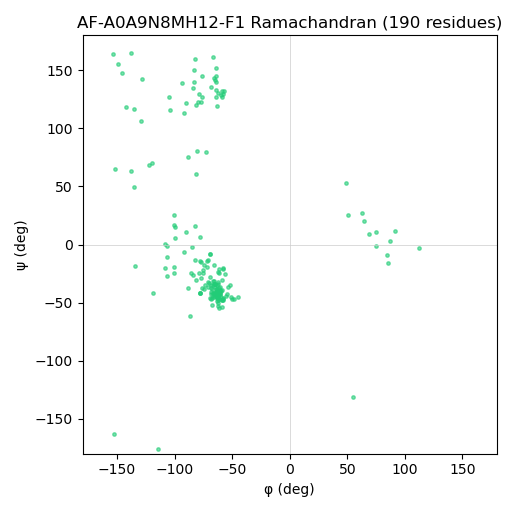VAL A 1 156 ? 4.025 -5.571 -17.193 1.00 97.31 156 VAL A O 1
ATOM 1163 N N . LEU A 1 157 ? 1.927 -4.765 -17.213 1.00 97.06 157 LEU A N 1
ATOM 1164 C CA . LEU A 1 157 ? 1.409 -5.584 -18.309 1.00 97.06 157 LEU A CA 1
ATOM 1165 C C . LEU A 1 157 ? 1.614 -4.985 -19.710 1.00 97.06 157 LEU A C 1
ATOM 1167 O O . LEU A 1 157 ? 1.079 -5.521 -20.679 1.00 97.06 157 LEU A O 1
ATOM 1171 N N . GLY A 1 158 ? 2.403 -3.918 -19.850 1.00 96.56 158 GLY A N 1
ATOM 1172 C CA . GLY A 1 158 ? 2.796 -3.390 -21.162 1.00 96.56 158 GLY A CA 1
ATOM 1173 C C . GLY A 1 158 ? 2.234 -2.025 -21.526 1.00 96.56 158 GLY A C 1
ATOM 1174 O O . GLY A 1 158 ? 2.629 -1.475 -22.547 1.00 96.56 158 GLY A O 1
ATOM 1175 N N . LYS A 1 159 ? 1.387 -1.402 -20.704 1.00 97.38 159 LYS A N 1
ATOM 1176 C CA . LYS A 1 159 ? 0.962 -0.006 -20.902 1.00 97.38 159 LYS A CA 1
ATOM 1177 C C . LYS A 1 159 ? 2.018 0.963 -20.369 1.00 97.38 159 LYS A C 1
ATOM 1179 O O . LYS A 1 159 ? 1.787 1.741 -19.447 1.00 97.38 159 LYS A O 1
ATOM 1184 N N . ASN A 1 160 ? 3.205 0.880 -20.947 1.00 97.12 160 ASN A N 1
ATOM 1185 C CA . ASN A 1 160 ? 4.362 1.702 -20.626 1.00 97.12 160 ASN A CA 1
ATOM 1186 C C . ASN A 1 160 ? 5.063 2.132 -21.928 1.00 97.12 160 ASN A C 1
ATOM 1188 O O . ASN A 1 160 ? 4.803 1.545 -22.979 1.00 97.12 160 ASN A O 1
ATOM 1192 N N . PRO A 1 161 ? 5.965 3.130 -21.898 1.00 97.44 161 PRO A N 1
ATOM 1193 C CA . PRO A 1 161 ? 6.614 3.639 -23.111 1.00 97.44 161 PRO A CA 1
ATOM 1194 C C . PRO A 1 161 ? 7.394 2.596 -23.927 1.00 97.44 161 PRO A C 1
ATOM 1196 O O . PRO A 1 161 ? 7.656 2.824 -25.104 1.00 97.44 161 PRO A O 1
ATOM 1199 N N . MET A 1 162 ? 7.771 1.465 -23.321 1.00 95.31 162 MET A N 1
ATOM 1200 C CA . MET A 1 162 ? 8.485 0.374 -23.993 1.00 95.31 162 MET A CA 1
ATOM 1201 C C . MET A 1 162 ? 7.546 -0.694 -24.573 1.00 95.31 162 MET A C 1
ATOM 1203 O O . MET A 1 162 ? 8.015 -1.613 -25.241 1.00 95.31 162 MET A O 1
ATOM 1207 N N . ASN A 1 163 ? 6.237 -0.612 -24.307 1.00 95.69 163 ASN A N 1
ATOM 1208 C CA . ASN A 1 163 ? 5.261 -1.677 -24.559 1.00 95.69 163 ASN A CA 1
ATOM 1209 C C . ASN A 1 163 ? 5.684 -3.046 -23.984 1.00 95.69 163 ASN A C 1
ATOM 1211 O O . ASN A 1 163 ? 5.303 -4.095 -24.507 1.00 95.69 163 ASN A O 1
ATOM 1215 N N . ALA A 1 164 ? 6.528 -3.037 -22.948 1.00 95.12 164 ALA A N 1
ATOM 1216 C CA . ALA A 1 164 ? 7.197 -4.223 -22.423 1.00 95.12 164 ALA A CA 1
ATOM 1217 C C . ALA A 1 164 ? 6.399 -4.845 -21.279 1.00 95.12 164 ALA A C 1
ATOM 1219 O O . ALA A 1 164 ? 5.902 -4.132 -20.409 1.00 95.12 164 ALA A O 1
ATOM 1220 N N . VAL A 1 165 ? 6.317 -6.173 -21.241 1.00 96.31 165 VAL A N 1
ATOM 1221 C CA . VAL A 1 165 ? 5.648 -6.885 -20.146 1.00 96.31 165 VAL A CA 1
ATOM 1222 C C . VAL A 1 165 ? 6.683 -7.229 -19.078 1.00 96.31 165 VAL A C 1
ATOM 1224 O O . 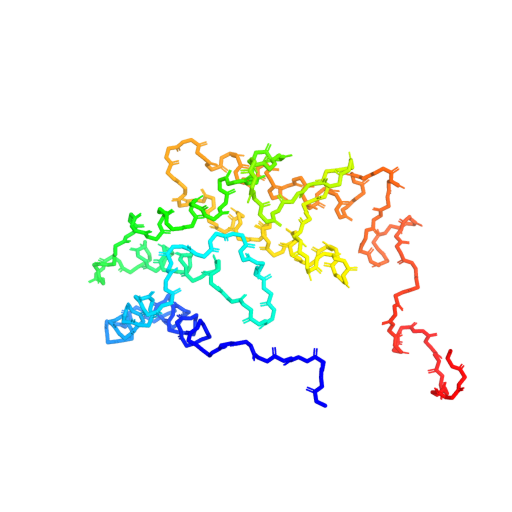VAL A 1 165 ? 7.565 -8.057 -19.277 1.00 96.31 165 VAL A O 1
ATOM 1227 N N . TYR A 1 166 ? 6.584 -6.634 -17.894 1.00 95.69 166 TYR A N 1
ATOM 1228 C CA . TYR A 1 166 ? 7.560 -6.865 -16.822 1.00 95.69 166 TYR A CA 1
ATOM 1229 C C . TYR A 1 166 ? 7.305 -8.153 -16.013 1.00 95.69 166 TYR A C 1
ATOM 1231 O O . TYR A 1 166 ? 7.870 -8.336 -14.938 1.00 95.69 166 TYR A O 1
ATOM 1239 N N . MET A 1 167 ? 6.485 -9.068 -16.541 1.00 94.94 167 MET A N 1
ATOM 1240 C CA . MET A 1 167 ? 6.343 -10.444 -16.058 1.00 94.94 167 MET A CA 1
ATOM 1241 C C . MET A 1 167 ? 7.074 -11.391 -17.011 1.00 94.94 167 MET A C 1
ATOM 1243 O O . MET A 1 167 ? 6.705 -11.507 -18.184 1.00 94.94 167 MET A O 1
ATOM 1247 N N . VAL A 1 168 ? 8.119 -12.047 -16.508 1.00 94.75 168 VAL A N 1
ATOM 1248 C CA . VAL A 1 168 ? 8.970 -12.969 -17.277 1.00 94.75 168 VAL A CA 1
ATOM 1249 C C . VAL A 1 168 ? 8.123 -14.091 -17.884 1.00 94.75 168 VAL A C 1
ATOM 1251 O O . VAL A 1 168 ? 7.298 -14.687 -17.198 1.00 94.75 168 VAL A O 1
ATOM 1254 N N . GLY A 1 169 ? 8.320 -14.366 -19.176 1.00 92.50 169 GLY A N 1
ATOM 1255 C CA . GLY A 1 169 ? 7.657 -15.464 -19.892 1.00 92.50 169 GLY A CA 1
ATOM 1256 C C . GLY A 1 169 ? 6.180 -15.247 -20.250 1.00 92.50 169 GLY A C 1
ATOM 1257 O O . GLY A 1 169 ? 5.588 -16.109 -20.891 1.00 92.50 169 GLY A O 1
ATOM 1258 N N . GLN A 1 170 ? 5.575 -14.114 -19.882 1.00 93.75 170 GLN A N 1
ATOM 1259 C CA . GLN A 1 170 ? 4.158 -13.850 -20.165 1.00 93.75 170 GLN A CA 1
ATOM 1260 C C . GLN A 1 170 ? 3.893 -13.444 -21.629 1.00 93.75 170 GLN A C 1
ATOM 1262 O O . GLN A 1 170 ? 2.795 -13.654 -22.141 1.00 93.75 170 GLN A O 1
ATOM 1267 N N . SER A 1 171 ? 4.867 -12.820 -22.294 1.00 93.56 171 SER A N 1
ATOM 1268 C CA . SER A 1 171 ? 4.750 -12.275 -23.650 1.00 93.56 171 SER A CA 1
ATOM 1269 C C . SER A 1 171 ? 6.103 -12.332 -24.373 1.00 93.56 171 SER A C 1
ATOM 1271 O O . SER A 1 171 ? 7.134 -12.282 -23.703 1.00 93.56 171 SER A O 1
ATOM 1273 N N . PRO A 1 172 ? 6.144 -12.360 -25.722 1.00 92.06 172 PRO A N 1
ATOM 1274 C CA . PRO A 1 172 ? 7.394 -12.219 -26.474 1.00 92.06 172 PRO A CA 1
ATOM 1275 C C . PRO A 1 172 ? 8.165 -10.917 -26.198 1.00 92.06 172 PRO A C 1
ATOM 1277 O O . PRO A 1 172 ? 9.357 -10.865 -26.451 1.00 92.06 172 PRO A O 1
ATOM 1280 N N . ASN A 1 173 ? 7.503 -9.866 -25.693 1.00 92.12 173 ASN A N 1
ATOM 1281 C CA . ASN A 1 173 ? 8.159 -8.613 -25.282 1.00 92.12 173 ASN A CA 1
ATOM 1282 C C . ASN A 1 173 ? 8.360 -8.526 -23.755 1.00 92.12 173 ASN A C 1
ATOM 1284 O O . ASN A 1 173 ? 8.351 -7.436 -23.174 1.00 92.12 173 ASN A O 1
ATOM 1288 N N . SER A 1 174 ? 8.436 -9.675 -23.081 1.00 95.25 174 SER A N 1
ATOM 1289 C CA . SER A 1 174 ? 8.766 -9.744 -21.660 1.00 95.25 174 SER A CA 1
ATOM 1290 C C . SER A 1 174 ? 10.272 -9.678 -21.421 1.00 95.25 174 SER A C 1
ATOM 1292 O O . SER A 1 174 ? 11.065 -10.007 -22.295 1.00 95.25 174 SER A O 1
ATOM 1294 N N . ALA A 1 175 ? 10.686 -9.308 -20.205 1.00 87.12 175 ALA A N 1
ATOM 1295 C CA . ALA A 1 175 ? 12.077 -9.497 -19.795 1.00 87.12 175 ALA A CA 1
ATOM 1296 C C . ALA A 1 175 ? 12.454 -10.992 -19.850 1.00 87.12 175 ALA A C 1
ATOM 1298 O O . ALA A 1 175 ? 11.750 -11.825 -19.277 1.00 87.12 175 ALA A O 1
ATOM 1299 N N . GLU A 1 176 ? 13.562 -11.317 -20.517 1.00 88.88 176 GLU A N 1
ATOM 1300 C CA . GLU A 1 176 ? 13.987 -12.709 -20.755 1.00 88.88 176 GLU A CA 1
ATOM 1301 C C . GLU A 1 176 ? 15.085 -13.185 -19.798 1.00 88.88 176 GLU A C 1
ATOM 1303 O O . GLU A 1 176 ? 15.201 -14.376 -19.534 1.00 88.88 176 GLU A O 1
ATOM 1308 N N . ASN A 1 177 ? 15.869 -12.258 -19.242 1.00 90.12 177 ASN A N 1
ATOM 1309 C CA . ASN A 1 177 ? 17.060 -12.564 -18.448 1.00 90.12 177 ASN A CA 1
ATOM 1310 C C . ASN A 1 177 ? 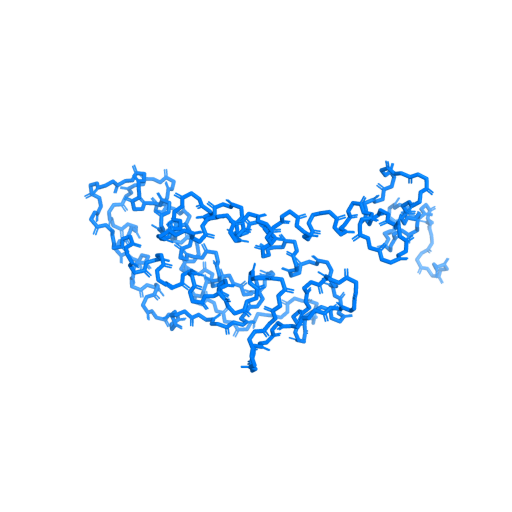16.919 -12.017 -17.018 1.00 90.12 177 ASN A C 1
ATOM 1312 O O . ASN A 1 177 ? 17.567 -11.024 -16.672 1.00 90.12 177 ASN A O 1
ATOM 1316 N N . PRO A 1 178 ? 16.036 -12.590 -16.176 1.00 92.38 178 PRO A N 1
ATOM 1317 C CA . PRO A 1 178 ? 15.962 -12.193 -14.778 1.00 92.38 178 PRO A CA 1
ATOM 1318 C C . PRO A 1 178 ? 17.270 -12.543 -14.067 1.00 92.38 178 PRO A C 1
ATOM 1320 O O . PRO A 1 178 ? 17.871 -13.586 -14.320 1.00 92.38 178 PRO A O 1
ATOM 1323 N N . HIS A 1 179 ? 17.680 -11.704 -13.119 1.00 91.00 179 HIS A N 1
ATOM 1324 C CA . HIS A 1 179 ? 18.829 -11.994 -12.266 1.00 91.00 179 HIS A CA 1
ATOM 1325 C C . HIS A 1 179 ? 18.474 -13.100 -11.253 1.00 91.00 179 HIS A C 1
ATOM 1327 O O . HIS A 1 179 ? 18.119 -12.835 -10.107 1.00 91.00 179 HIS A O 1
ATOM 1333 N N . SER A 1 180 ? 18.498 -14.352 -11.710 1.00 90.88 180 SER A N 1
ATOM 1334 C CA . SER A 1 180 ? 18.161 -15.550 -10.943 1.00 90.88 180 SER A CA 1
ATOM 1335 C C . SER A 1 180 ? 19.099 -16.687 -11.331 1.00 90.88 180 SER A C 1
ATOM 1337 O O . SER A 1 180 ? 19.091 -17.128 -12.478 1.00 90.88 180 SER A O 1
ATOM 1339 N N . ALA A 1 181 ? 19.875 -17.193 -10.368 1.00 86.94 181 ALA A N 1
ATOM 1340 C CA . ALA A 1 181 ? 20.827 -18.284 -10.596 1.00 86.94 181 ALA A CA 1
ATOM 1341 C C . ALA A 1 181 ? 20.145 -19.574 -11.087 1.00 86.94 181 ALA A C 1
ATOM 1343 O O . ALA A 1 181 ? 20.671 -20.276 -11.942 1.00 86.94 181 ALA A O 1
ATOM 1344 N N . LEU A 1 182 ? 18.943 -19.870 -10.581 1.00 86.69 182 LEU A N 1
ATOM 1345 C CA . LEU A 1 182 ? 18.185 -21.046 -11.015 1.00 86.69 182 LEU A CA 1
ATOM 1346 C C . LEU A 1 182 ? 17.651 -20.895 -12.444 1.00 86.69 182 LEU A C 1
ATOM 1348 O O . LEU A 1 182 ? 17.543 -21.887 -13.157 1.00 86.69 182 LEU A O 1
ATOM 1352 N N . ALA A 1 183 ? 17.307 -19.672 -12.859 1.00 89.75 183 ALA A N 1
ATOM 1353 C CA . ALA A 1 183 ? 16.778 -19.416 -14.196 1.00 89.75 183 ALA A CA 1
ATOM 1354 C C . ALA A 1 183 ? 17.883 -19.244 -15.249 1.00 89.75 183 ALA A C 1
ATOM 1356 O O . ALA A 1 183 ? 17.640 -19.520 -16.419 1.00 89.75 183 ALA A O 1
ATOM 1357 N N . SER A 1 184 ? 19.083 -18.805 -14.852 1.00 87.81 184 SER A N 1
ATOM 1358 C CA . SER A 1 184 ? 20.194 -18.581 -15.784 1.00 87.81 184 SER A CA 1
ATOM 1359 C C . SER A 1 184 ? 20.798 -19.876 -16.330 1.00 87.81 184 SER A C 1
ATOM 1361 O O . SER A 1 184 ? 21.480 -19.844 -17.350 1.00 87.81 184 SER A O 1
ATOM 1363 N N . GLY A 1 185 ? 20.578 -21.012 -15.655 1.00 84.44 185 GLY A N 1
ATOM 1364 C CA . GLY A 1 185 ? 21.174 -22.299 -16.027 1.00 84.44 185 GLY A CA 1
ATOM 1365 C C . GLY A 1 185 ? 22.689 -22.368 -15.801 1.00 84.44 185 GLY A C 1
ATOM 1366 O O . GLY A 1 185 ? 23.325 -23.327 -16.235 1.00 84.44 185 GLY A O 1
ATOM 1367 N N . GLY A 1 186 ? 23.271 -21.368 -15.129 1.00 82.75 186 GLY A N 1
ATOM 1368 C CA . GLY A 1 186 ? 24.686 -21.348 -14.775 1.00 82.75 186 GLY A CA 1
ATOM 1369 C C . GLY A 1 186 ? 25.011 -22.407 -13.723 1.00 82.75 186 GLY A C 1
ATOM 1370 O O . GLY A 1 186 ? 24.299 -22.560 -12.733 1.00 82.75 186 GLY A O 1
ATOM 1371 N N . THR A 1 187 ? 26.105 -23.136 -13.926 1.00 80.56 187 THR A N 1
ATOM 1372 C CA . THR A 1 187 ? 26.566 -24.193 -13.007 1.00 80.56 187 THR A CA 1
ATOM 1373 C C . THR A 1 187 ? 27.826 -23.811 -12.229 1.00 80.56 187 THR A C 1
ATOM 1375 O O . THR A 1 187 ? 28.327 -24.623 -11.456 1.00 80.56 187 THR A O 1
ATOM 1378 N N . ASP A 1 188 ? 28.357 -22.603 -12.436 1.00 78.56 188 ASP A N 1
ATOM 1379 C CA . ASP A 1 188 ? 29.599 -22.117 -11.831 1.00 78.56 188 ASP A CA 1
ATOM 1380 C C . ASP A 1 188 ? 29.421 -20.684 -11.310 1.00 78.56 188 ASP A C 1
ATOM 1382 O O . ASP A 1 188 ? 29.183 -19.758 -12.079 1.00 78.56 188 ASP A O 1
ATOM 1386 N N . ILE A 1 189 ? 29.552 -20.502 -9.993 1.00 74.06 189 ILE A N 1
ATOM 1387 C CA . ILE A 1 189 ? 29.405 -19.199 -9.329 1.00 74.06 189 ILE A CA 1
ATOM 1388 C C . ILE A 1 189 ? 30.599 -18.259 -9.558 1.00 74.06 189 ILE A C 1
ATOM 1390 O O . ILE A 1 189 ? 30.477 -17.056 -9.346 1.00 74.06 189 ILE A O 1
ATOM 1394 N N . GLY A 1 190 ? 31.750 -18.790 -9.987 1.00 76.06 190 GLY A N 1
ATOM 1395 C CA . GLY A 1 190 ? 32.940 -18.001 -10.309 1.00 76.06 190 GLY A CA 1
ATOM 1396 C C . GLY A 1 190 ? 32.921 -17.386 -11.711 1.00 76.06 190 GLY A C 1
ATOM 1397 O O . GLY A 1 190 ? 33.741 -16.513 -11.985 1.00 76.06 190 GLY A O 1
ATOM 1398 N N . ASN A 1 191 ? 32.000 -17.826 -12.577 1.00 65.75 191 ASN A N 1
ATOM 1399 C CA . ASN A 1 191 ? 31.880 -17.423 -13.981 1.00 65.75 191 ASN A CA 1
ATOM 1400 C C . ASN A 1 191 ? 30.409 -17.138 -14.361 1.00 65.75 191 ASN A C 1
ATOM 1402 O O . ASN A 1 191 ? 29.912 -17.680 -15.351 1.00 65.75 191 ASN A O 1
ATOM 1406 N N . ILE A 1 192 ? 29.706 -16.331 -13.553 1.00 61.44 192 ILE A N 1
ATOM 1407 C CA . ILE A 1 192 ? 28.355 -15.818 -13.866 1.00 61.44 192 ILE A CA 1
ATOM 1408 C C . ILE A 1 192 ? 28.459 -14.464 -14.570 1.00 61.44 192 ILE A C 1
ATOM 1410 O O . ILE A 1 192 ? 29.243 -13.618 -14.083 1.00 61.44 192 ILE A O 1
#

Sequence (192 aa):
DDSYPSSDWRDKLAYAGAMLTLATGDGVVANQTLQQYADISMPQIGTALNWDARAPAISVLLAQAAVLHPNLGLNLTRFQSDTEAWLDPFAKGSASRGSSVSFTPGGLAWWQGYSSSSSLNPAMNAAAVALVYSGFATGNKASTYLSFAHSQIDYVLGKNPMNAVYMVGQSPNSAENPHSALASGGTDIGNI

Solvent-accessible surface area (backbone atoms only — not comparable to full-atom values): 10730 Å² total; per-residue (Å²): 131,82,89,77,69,78,87,70,61,58,44,57,53,20,37,53,27,23,53,47,22,48,74,66,61,42,61,69,48,38,54,55,20,52,53,39,49,67,73,60,63,72,56,65,62,58,65,60,48,54,96,67,44,42,62,71,54,34,30,45,36,43,32,50,24,23,69,76,32,60,91,65,70,52,66,39,69,59,23,39,53,32,40,44,62,45,42,64,43,41,30,79,77,49,48,45,92,90,47,44,39,44,62,47,100,59,60,48,50,32,42,73,93,48,26,86,86,38,45,62,53,45,33,51,46,50,22,50,51,26,53,74,37,26,88,66,46,66,87,81,44,27,63,39,26,41,53,31,19,48,49,44,50,40,30,43,66,19,59,36,90,78,55,36,22,74,45,67,83,76,47,98,56,21,55,85,79,68,99,38,68,84,77,65,70,66,90,48,90,92,76,116

Foldseek 3Di:
DPPDDAPDCLQVLLQVLLQCCLVPVDLVSVVVSVVSLVVPPFPPALDQCDPHHPNLCNLLSLLNSCVVNVVNVGDNVVSQVRNCSRCVQCLQLQGDPPHQWGADPFSQIAHPPPCVVPVLRSQQVQLVSLQSCLVSHPDPCSVSSPVSSVSSVVCCCQSGPQSANCDEPPDPRYDPDPPDPVSVPDPDPVPD

pLDDT: mean 93.74, std 7.18, range [51.41, 98.75]

Secondary structure (DSSP, 8-state):
--SS--S-SHHHHHHHHHHHHHHH--HHHHHHHHHHHHHTTS--TTPPPSSS--HHHHHHHHHHHHHH-GGG---HHHHHHHHHHHHTTTTTSSPPTT-SEEE-TT--EEETTTTTT-THHHHHHHHHHHHHHGGG--TTTHHHHHHHHHHHHHHHTT-STT--B-STTSSTTB----S-HHHH----TT--

Organism: NCBI:txid157183